Protein AF-A0A9D4U5R7-F1 (afdb_monomer_lite)

Secondary structure (DSSP, 8-state):
--S-TTSHHHHHHHHHHHHHGGG-SSEEES-HHHHHHIIIII---EEE------TT--PPPHHHHHHHHHHTTGGG---TT-----S-TTSEETTEESSS----EEEEEE--TTS-HHHHHHHHHHHHHHHHHHHTTT------EEEEEEEPS-GGG--THHHHHHHHHHH---SSEEEEEEE--TTTHHHHHTT-SEE------SSS-S--HHHHHHHSS--SSS--BTTTB---SSHHHHHHHHHHHSTTTTT--HHHHHHHHHHHHT--S--HHHHHHHHTHHHHHHT-TT--SSSHHHHHHTTSS-----

InterPro domains:
  IPR026051 Chitobiosyldiphosphodolichol beta-mannosyltransferase ALG1-like [PTHR13036] (2-288)

Structure (mmCIF, N/CA/C/O backbone):
data_AF-A0A9D4U5R7-F1
#
_entry.id   AF-A0A9D4U5R7-F1
#
loop_
_atom_site.group_PDB
_atom_site.id
_atom_site.type_symbol
_atom_site.label_atom_id
_atom_site.label_alt_id
_atom_site.label_comp_id
_atom_site.label_asym_id
_atom_site.label_entity_id
_atom_site.label_seq_id
_atom_site.pdbx_PDB_ins_code
_atom_site.Cartn_x
_atom_site.Cartn_y
_atom_site.Cartn_z
_atom_site.occupancy
_atom_site.B_iso_or_equiv
_atom_site.auth_seq_id
_atom_site.auth_comp_id
_atom_site.auth_asym_id
_atom_site.auth_atom_id
_atom_site.pdbx_PDB_model_num
ATOM 1 N N . MET A 1 1 ? -7.457 -15.292 14.020 1.00 44.03 1 MET A N 1
ATOM 2 C CA . MET A 1 1 ? -7.488 -15.953 15.349 1.00 44.03 1 MET A CA 1
ATOM 3 C C . MET A 1 1 ? -7.341 -17.462 15.180 1.00 44.03 1 MET A C 1
ATOM 5 O O . MET A 1 1 ? -8.108 -18.037 14.422 1.00 44.03 1 MET A O 1
ATOM 9 N N . SER A 1 2 ? -6.366 -18.103 15.837 1.00 50.75 2 SER A N 1
ATOM 10 C CA . SER A 1 2 ? -6.061 -19.542 15.668 1.00 50.75 2 SER A CA 1
ATOM 11 C C . SER A 1 2 ? -7.045 -20.494 16.370 1.00 50.75 2 SER A C 1
ATOM 13 O O . SER A 1 2 ? -7.016 -21.700 16.132 1.00 50.75 2 SER A O 1
ATOM 15 N N . LEU A 1 3 ? -7.937 -19.967 17.214 1.00 58.94 3 LEU A N 1
ATOM 16 C CA . LEU A 1 3 ? -8.969 -20.722 17.924 1.00 58.94 3 LEU A CA 1
ATOM 17 C C . LEU A 1 3 ? -10.340 -20.436 17.295 1.00 58.94 3 LEU A C 1
ATOM 19 O O . LEU A 1 3 ? -10.719 -19.280 17.117 1.00 58.94 3 LEU A O 1
ATOM 23 N N . GLY A 1 4 ? -11.090 -21.487 16.955 1.00 67.00 4 GLY A N 1
ATOM 24 C CA . GLY A 1 4 ? -12.412 -21.351 16.335 1.00 67.00 4 GLY A CA 1
ATOM 25 C C . GLY A 1 4 ? -13.454 -20.714 17.265 1.00 67.00 4 GLY A C 1
ATOM 26 O O . GLY A 1 4 ? -13.373 -20.836 18.485 1.00 67.00 4 GLY A O 1
ATOM 27 N N . THR A 1 5 ? -14.498 -20.110 16.692 1.00 67.06 5 THR A N 1
ATOM 28 C CA . THR A 1 5 ? -15.583 -19.399 17.412 1.00 67.06 5 THR A CA 1
ATOM 29 C C . THR A 1 5 ? -16.323 -20.243 18.458 1.00 67.06 5 THR A C 1
ATOM 31 O O . THR A 1 5 ? -16.949 -19.717 19.376 1.00 67.06 5 THR A O 1
ATOM 34 N N . ARG A 1 6 ? -16.250 -21.575 18.352 1.00 73.25 6 ARG A N 1
ATOM 35 C CA . ARG A 1 6 ? -16.841 -22.515 19.317 1.00 73.25 6 ARG A CA 1
ATOM 36 C C . ARG A 1 6 ? -15.935 -22.834 20.509 1.00 73.25 6 ARG A C 1
ATOM 38 O O . ARG A 1 6 ? -16.410 -23.482 21.441 1.00 73.25 6 ARG A O 1
ATOM 45 N N . HIS A 1 7 ? -14.674 -22.404 20.493 1.00 84.25 7 HIS A N 1
ATOM 46 C CA . HIS A 1 7 ? -13.706 -22.716 21.537 1.00 84.25 7 HIS A CA 1
ATOM 47 C C . HIS A 1 7 ? -14.108 -22.061 22.876 1.00 84.25 7 HIS A C 1
ATOM 49 O O . HIS A 1 7 ? -14.460 -20.878 22.886 1.00 84.25 7 HIS A O 1
ATOM 55 N N . PRO A 1 8 ? -14.042 -22.775 24.018 1.00 81.81 8 PRO A N 1
ATOM 56 C CA . PRO A 1 8 ? -14.474 -22.251 25.317 1.00 81.81 8 PRO A CA 1
ATOM 57 C C . PRO A 1 8 ? -13.806 -20.927 25.707 1.00 81.81 8 PRO A C 1
ATOM 59 O O . PRO A 1 8 ? -14.492 -20.023 26.172 1.00 81.81 8 PRO A O 1
ATOM 62 N N . LEU A 1 9 ? -12.500 -20.775 25.444 1.00 81.06 9 LEU A N 1
ATOM 63 C CA . LEU A 1 9 ? -11.779 -19.519 25.702 1.00 81.06 9 LEU A CA 1
ATOM 64 C C . LEU A 1 9 ? -12.315 -18.351 24.867 1.00 81.06 9 LEU A C 1
ATOM 66 O O . LEU A 1 9 ? -12.470 -17.261 25.402 1.00 81.06 9 LEU A O 1
ATOM 70 N N . VAL A 1 10 ? -12.658 -18.582 23.595 1.00 78.38 10 VAL A N 1
ATOM 71 C CA . VAL A 1 10 ? -13.231 -17.542 22.725 1.00 78.38 10 VAL A CA 1
ATOM 72 C C . VAL A 1 10 ? -14.599 -17.119 23.262 1.00 78.38 10 VAL A C 1
ATOM 74 O O . VAL A 1 10 ? -14.873 -15.932 23.371 1.00 78.38 10 VAL A O 1
ATOM 77 N N . LYS A 1 11 ? -15.427 -18.072 23.716 1.00 80.44 11 LYS A N 1
ATOM 78 C CA . LYS A 1 11 ? -16.722 -17.764 24.347 1.00 80.44 11 LYS A CA 1
ATOM 79 C C . LYS A 1 11 ? -16.584 -17.010 25.670 1.00 80.44 11 LYS A C 1
ATOM 81 O O . LYS A 1 11 ? -17.362 -16.094 25.921 1.00 80.44 11 LYS A O 1
ATOM 86 N N . MET A 1 12 ? -15.628 -17.396 26.517 1.00 79.00 12 MET A N 1
ATOM 87 C CA . MET A 1 12 ? -15.350 -16.695 27.775 1.00 79.00 12 MET A CA 1
ATOM 88 C C . MET A 1 12 ? -14.878 -15.265 27.518 1.00 79.00 12 MET A C 1
ATOM 90 O O . MET A 1 12 ? -15.349 -14.347 28.184 1.00 79.00 12 MET A O 1
ATOM 94 N N . TYR A 1 13 ? -14.002 -15.078 26.531 1.00 77.38 13 TYR A N 1
ATOM 95 C CA . TYR A 1 13 ? -13.507 -13.768 26.130 1.00 77.38 13 TYR A CA 1
ATOM 96 C C . TYR A 1 13 ? -14.637 -12.890 25.578 1.00 77.38 13 TYR A C 1
ATOM 98 O O . TYR A 1 13 ? -14.865 -11.804 26.096 1.00 77.38 13 TYR A O 1
ATOM 106 N N . SER A 1 14 ? -15.461 -13.414 24.661 1.00 72.62 14 SER A N 1
ATOM 107 C CA . SER A 1 14 ? -16.639 -12.694 24.154 1.00 72.62 14 SER A CA 1
ATOM 108 C C . SER A 1 14 ? -17.655 -12.352 25.249 1.00 72.62 14 SER A C 1
ATOM 110 O O . SER A 1 14 ? -18.300 -11.308 25.193 1.00 72.62 14 SER A O 1
ATOM 112 N N . TRP A 1 15 ? -17.841 -13.217 26.253 1.00 76.94 15 TRP A N 1
ATOM 113 C CA . TRP A 1 15 ? -18.698 -12.904 27.402 1.00 76.94 15 TRP A CA 1
ATOM 114 C C . TRP A 1 15 ? -18.105 -11.786 28.265 1.00 76.94 15 TRP A C 1
ATOM 116 O O . TRP A 1 15 ? -18.838 -10.900 28.706 1.00 76.94 15 TRP A O 1
ATOM 126 N N . TYR A 1 16 ? -16.791 -11.823 28.496 1.00 77.50 16 TYR A N 1
ATOM 127 C CA . TYR A 1 16 ? -16.075 -10.801 29.250 1.00 77.50 16 TYR A CA 1
ATOM 128 C C . TYR A 1 16 ? -16.162 -9.437 28.554 1.00 77.50 16 TYR A C 1
ATOM 130 O O . TYR A 1 16 ? -16.588 -8.471 29.186 1.00 77.50 16 TYR A O 1
ATOM 138 N N . GLU A 1 17 ? -15.869 -9.372 27.253 1.00 75.81 17 GLU A N 1
ATOM 139 C CA . GLU A 1 17 ? -16.018 -8.159 26.440 1.00 75.81 17 GLU A CA 1
ATOM 140 C C . GLU A 1 17 ? -17.447 -7.616 26.536 1.00 75.81 17 GLU A C 1
ATOM 142 O O . GLU A 1 17 ? -17.647 -6.488 26.977 1.00 75.81 17 GLU A O 1
ATOM 147 N N . ARG A 1 18 ? -18.472 -8.452 26.311 1.00 71.88 18 ARG A N 1
ATOM 148 C CA . ARG A 1 18 ? -19.881 -8.018 26.410 1.00 71.88 18 ARG A CA 1
ATOM 149 C C . ARG A 1 18 ? -20.252 -7.451 27.778 1.00 71.88 18 ARG A C 1
ATOM 151 O O . ARG A 1 18 ? -21.150 -6.611 27.867 1.00 71.88 18 ARG A O 1
ATOM 158 N N . LYS A 1 19 ? -19.624 -7.945 28.847 1.00 69.00 19 LYS A N 1
ATOM 159 C CA . LYS A 1 19 ? -19.923 -7.535 30.220 1.00 69.00 19 LYS A CA 1
ATOM 160 C C . LYS A 1 19 ? -19.257 -6.211 30.594 1.00 69.00 19 LYS A C 1
ATOM 162 O O . LYS A 1 19 ? -19.875 -5.431 31.315 1.00 69.00 19 LYS A O 1
ATOM 167 N N . PHE A 1 20 ? -18.034 -5.965 30.129 1.00 66.19 20 PHE A N 1
ATOM 168 C CA . PHE A 1 20 ? -17.226 -4.820 30.561 1.00 66.19 20 PHE A CA 1
ATOM 169 C C . PHE A 1 20 ? -17.078 -3.720 29.505 1.00 66.19 20 PHE A C 1
ATOM 171 O O . PHE A 1 20 ? -16.794 -2.583 29.864 1.00 66.19 20 PHE A O 1
ATOM 178 N N . GLU A 1 21 ? -17.343 -3.985 28.226 1.00 65.75 21 GLU A N 1
ATOM 179 C CA . GLU A 1 21 ? -17.235 -2.955 27.187 1.00 65.75 21 GLU A CA 1
ATOM 180 C C . GLU A 1 21 ? -18.207 -1.799 27.398 1.00 65.75 21 GLU A C 1
ATOM 182 O O . GLU A 1 21 ? -17.873 -0.670 27.078 1.00 65.75 21 GLU A O 1
ATOM 187 N N . LYS A 1 22 ? -19.379 -2.022 28.003 1.00 62.97 22 LYS A N 1
ATOM 188 C CA . LYS A 1 22 ? -20.361 -0.950 28.247 1.00 62.97 22 LYS A CA 1
ATOM 189 C C . LYS A 1 22 ? -19.992 0.003 29.388 1.00 62.97 22 LYS A C 1
ATOM 191 O O . LYS A 1 22 ? -20.705 0.980 29.592 1.00 62.97 22 LYS A O 1
ATOM 196 N N . SER A 1 23 ? -18.927 -0.264 30.151 1.00 65.00 23 SER A N 1
ATOM 197 C CA . SER A 1 23 ? -18.506 0.610 31.259 1.00 65.00 23 SER A CA 1
ATOM 198 C C . SER A 1 23 ? -17.529 1.714 30.840 1.00 65.00 23 SER A C 1
ATOM 200 O O . SER A 1 23 ? -17.048 2.461 31.693 1.00 65.00 23 SER A O 1
ATOM 202 N N . GLY A 1 24 ? -17.192 1.812 29.551 1.00 69.00 24 GLY A N 1
ATOM 203 C CA . GLY A 1 24 ? -16.361 2.895 29.030 1.00 69.00 24 GLY A CA 1
ATOM 204 C C . GLY A 1 24 ? -17.091 4.240 29.068 1.00 69.00 24 GLY A C 1
ATOM 205 O O . GLY A 1 24 ? -18.261 4.334 28.720 1.00 69.00 24 GLY A O 1
ATOM 206 N N . HIS A 1 25 ? -16.392 5.304 29.470 1.00 70.94 25 HIS A N 1
ATOM 207 C CA . HIS A 1 25 ? -16.945 6.669 29.468 1.00 70.94 25 HIS A CA 1
ATOM 208 C C . HIS A 1 25 ? -16.995 7.289 28.060 1.00 70.94 25 HIS A C 1
ATOM 210 O O . HIS A 1 25 ? -17.703 8.266 27.827 1.00 70.94 25 HIS A O 1
ATOM 216 N N . GLY A 1 26 ? -16.250 6.715 27.117 1.00 81.00 26 GLY A N 1
ATOM 217 C CA . GLY A 1 26 ? -16.263 7.073 25.709 1.00 81.00 26 GLY A CA 1
ATOM 218 C C . GLY A 1 26 ? -15.702 5.920 24.889 1.00 81.00 26 GLY A C 1
ATOM 219 O O . GLY A 1 26 ? -14.712 5.304 25.281 1.00 81.00 26 GLY A O 1
ATOM 220 N N . HIS A 1 27 ? -16.348 5.629 23.765 1.00 86.00 27 HIS A N 1
ATOM 221 C CA . HIS A 1 27 ? -15.918 4.598 22.828 1.00 86.00 27 HIS A CA 1
ATOM 222 C C . HIS A 1 27 ? -15.392 5.271 21.571 1.00 86.00 27 HIS A C 1
ATOM 224 O O . HIS A 1 27 ? -16.035 6.170 21.026 1.00 86.00 27 HIS A O 1
ATOM 230 N N . ILE A 1 28 ? -14.223 4.840 21.117 1.00 88.81 28 ILE A N 1
ATOM 231 C CA . ILE A 1 28 ? -13.636 5.263 19.849 1.00 88.81 28 ILE A CA 1
ATOM 232 C C . ILE A 1 28 ? -13.475 4.039 18.956 1.00 88.81 28 ILE A C 1
ATOM 234 O O . ILE A 1 28 ? -13.267 2.933 19.449 1.00 88.81 28 ILE A O 1
ATOM 238 N N . CYS A 1 29 ? -13.601 4.232 17.650 1.00 87.31 29 CYS A N 1
ATOM 239 C CA . CYS A 1 29 ? -13.413 3.181 16.656 1.00 87.31 29 CYS A CA 1
ATOM 240 C C . CYS A 1 29 ? -12.751 3.758 15.405 1.00 87.31 29 CYS A C 1
ATOM 242 O O . CYS A 1 29 ? -12.860 4.956 15.142 1.00 87.31 29 CYS A O 1
ATOM 244 N N . VAL A 1 30 ? -12.063 2.911 14.643 1.00 83.56 30 VAL A N 1
ATOM 245 C CA . VAL A 1 30 ? -11.210 3.351 13.525 1.00 83.56 30 VAL A CA 1
ATOM 246 C C . VAL A 1 30 ? -11.960 3.499 12.201 1.00 83.56 30 VAL A C 1
ATOM 248 O O . VAL A 1 30 ? -11.482 4.170 11.289 1.00 83.56 30 VAL A O 1
ATOM 251 N N . THR A 1 31 ? -13.160 2.920 12.090 1.00 83.50 31 THR A N 1
ATOM 252 C CA . THR A 1 31 ? -13.991 2.982 10.880 1.00 83.50 31 THR A CA 1
ATOM 253 C C . THR A 1 31 ? -15.466 3.173 11.184 1.00 83.50 31 THR A C 1
ATOM 255 O O . THR A 1 31 ? -15.967 2.806 12.246 1.00 83.50 31 THR A O 1
ATOM 258 N N . LYS A 1 32 ? -16.198 3.691 10.191 1.00 86.25 32 LYS A N 1
ATOM 259 C CA . LYS A 1 32 ? -17.667 3.692 10.200 1.00 86.25 32 LYS A CA 1
ATOM 260 C C . LYS A 1 32 ? -18.247 2.281 10.219 1.00 86.25 32 LYS A C 1
ATOM 262 O O . LYS A 1 32 ? -19.250 2.063 10.887 1.00 86.25 32 LYS A O 1
ATOM 267 N N . ALA A 1 33 ? -17.619 1.333 9.525 1.00 85.25 33 ALA A N 1
ATOM 268 C CA . ALA A 1 33 ? -18.047 -0.062 9.550 1.00 85.25 33 ALA A CA 1
ATOM 269 C C . ALA A 1 33 ? -17.976 -0.624 10.980 1.00 85.25 33 ALA A C 1
ATOM 271 O O . ALA A 1 33 ? -18.961 -1.150 11.488 1.00 85.25 33 ALA A O 1
ATOM 272 N N . MET A 1 34 ? -16.861 -0.394 11.683 1.00 85.94 34 MET A N 1
ATOM 273 C CA . MET A 1 34 ? -16.713 -0.771 13.089 1.00 85.94 34 MET A CA 1
ATOM 274 C C . MET A 1 34 ? -17.698 -0.023 13.998 1.00 85.94 34 MET A C 1
ATOM 276 O O . MET A 1 34 ? -18.270 -0.628 14.899 1.00 85.94 34 MET A O 1
ATOM 280 N N . GLN A 1 35 ? -17.957 1.265 13.754 1.00 89.94 35 GLN A N 1
ATOM 281 C CA . GLN A 1 35 ? -18.980 2.020 14.487 1.00 89.94 35 GLN A CA 1
ATOM 282 C C . GLN A 1 35 ? -20.365 1.372 14.367 1.00 89.94 35 GLN A C 1
ATOM 284 O O . GLN A 1 35 ? -21.073 1.236 15.363 1.00 89.94 35 GLN A O 1
ATOM 289 N N . GLN A 1 36 ? -20.757 0.990 13.150 1.00 88.56 36 GLN A N 1
ATOM 290 C CA . GLN A 1 36 ? -22.045 0.356 12.882 1.00 88.56 36 GLN A CA 1
ATOM 291 C C . GLN A 1 36 ? -22.127 -1.026 13.531 1.00 88.56 36 GLN A C 1
ATOM 293 O O . GLN A 1 36 ? -23.129 -1.323 14.178 1.00 88.56 36 GLN A O 1
ATOM 298 N N . GLU A 1 37 ? -21.063 -1.822 13.436 1.00 88.19 37 GLU A N 1
ATOM 299 C CA . GLU A 1 37 ? -20.953 -3.134 14.080 1.00 88.19 37 GLU A CA 1
ATOM 300 C C . GLU A 1 37 ? -21.097 -3.021 15.610 1.00 88.19 37 GLU A C 1
ATOM 302 O O . GLU A 1 37 ? -21.898 -3.727 16.228 1.00 88.19 37 GLU A O 1
ATOM 307 N N . LEU A 1 38 ? -20.384 -2.075 16.230 1.00 88.19 38 LEU A N 1
ATOM 308 C CA . LEU A 1 38 ? -20.470 -1.786 17.665 1.00 88.19 38 LEU A CA 1
ATOM 309 C C . LEU A 1 38 ? -21.875 -1.314 18.067 1.00 88.19 38 LEU A C 1
ATOM 311 O O . LEU A 1 38 ? -22.421 -1.765 19.079 1.00 88.19 38 LEU A O 1
ATOM 315 N N . ALA A 1 39 ? -22.505 -0.457 17.265 1.00 88.94 39 ALA A N 1
ATOM 316 C CA . ALA A 1 39 ? -23.850 0.030 17.544 1.00 88.94 39 ALA A CA 1
ATOM 317 C C . ALA A 1 39 ? -24.901 -1.086 17.444 1.00 88.94 39 ALA A C 1
ATOM 319 O O . ALA A 1 39 ? -25.742 -1.214 18.334 1.00 88.94 39 ALA A O 1
ATOM 320 N N . GLN A 1 40 ? -24.847 -1.907 16.393 1.00 88.38 40 GLN A N 1
ATOM 321 C CA . GLN A 1 40 ? -25.856 -2.929 16.104 1.00 88.38 40 GLN A CA 1
ATOM 322 C C . GLN A 1 40 ? -25.700 -4.175 16.982 1.00 88.38 40 GLN A C 1
ATOM 324 O O . GLN A 1 40 ? -26.680 -4.648 17.557 1.00 88.38 40 GLN A O 1
ATOM 329 N N . ASN A 1 41 ? -24.475 -4.687 17.132 1.00 85.88 41 ASN A N 1
ATOM 330 C CA . ASN A 1 41 ? -24.237 -5.987 17.770 1.00 85.88 41 ASN A CA 1
ATOM 331 C C . ASN A 1 41 ? -23.897 -5.882 19.262 1.00 85.88 41 ASN A C 1
ATOM 333 O O . ASN A 1 41 ? -24.084 -6.851 20.012 1.00 85.88 41 ASN A O 1
ATOM 3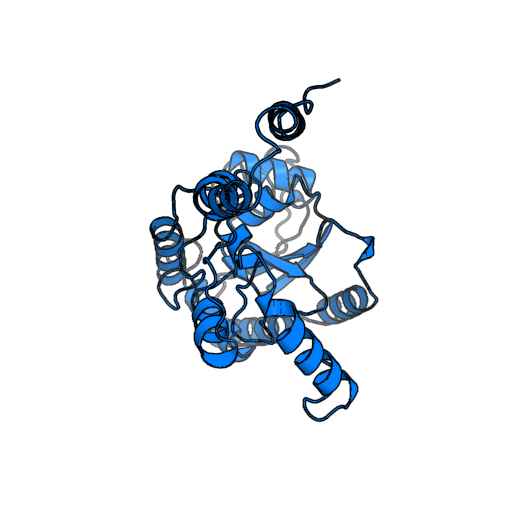37 N N . TRP A 1 42 ? -23.443 -4.705 19.702 1.00 81.81 42 TRP A N 1
ATOM 338 C CA . TRP A 1 42 ? -22.985 -4.467 21.073 1.00 81.81 42 TRP A CA 1
ATOM 339 C C . TRP A 1 42 ? -23.771 -3.358 21.786 1.00 81.81 42 TRP A C 1
ATOM 341 O O . TRP A 1 42 ? -23.768 -3.293 23.019 1.00 81.81 42 TRP A O 1
ATOM 351 N N . GLY A 1 43 ? -24.534 -2.543 21.047 1.00 83.50 43 GLY A N 1
ATOM 352 C CA . GLY A 1 43 ? -25.271 -1.402 21.595 1.00 83.50 43 GLY A CA 1
ATOM 353 C C . GLY A 1 43 ? -24.347 -0.271 22.052 1.00 83.50 43 GLY A C 1
ATOM 354 O O . GLY A 1 43 ? -24.699 0.463 22.974 1.00 83.50 43 GLY A O 1
ATOM 355 N N . ILE A 1 44 ? -23.156 -0.173 21.458 1.00 85.12 44 ILE A N 1
ATOM 356 C CA . ILE A 1 44 ? -22.109 0.783 21.815 1.00 85.12 44 ILE A CA 1
ATOM 357 C C . ILE A 1 44 ? -22.115 1.933 20.807 1.00 85.12 44 ILE A C 1
ATOM 359 O O . ILE A 1 44 ? -21.953 1.727 19.608 1.00 85.12 44 ILE A O 1
ATOM 363 N N . GLN A 1 45 ? -22.276 3.162 21.297 1.00 87.44 45 GLN A N 1
ATOM 364 C CA . GLN A 1 45 ? -22.163 4.371 20.481 1.00 87.44 45 GLN A CA 1
ATOM 365 C C . GLN A 1 45 ? -20.712 4.854 20.501 1.00 87.44 45 GLN A C 1
ATOM 367 O O . GLN A 1 45 ? -20.269 5.464 21.475 1.00 87.44 45 GLN A O 1
ATOM 372 N N . ALA A 1 46 ? -19.968 4.548 19.439 1.00 88.81 46 ALA A N 1
ATOM 373 C CA . ALA A 1 46 ? -18.572 4.942 19.295 1.00 88.81 46 ALA A CA 1
ATOM 374 C C . ALA A 1 46 ? -18.404 6.173 18.397 1.00 88.81 46 ALA A C 1
ATOM 376 O O . ALA A 1 46 ? -19.153 6.369 17.443 1.00 88.81 46 ALA A O 1
ATOM 377 N N . THR A 1 47 ? -17.391 6.990 18.674 1.00 89.62 47 THR A N 1
ATOM 378 C CA . THR A 1 47 ? -16.946 8.077 17.794 1.00 89.62 47 THR A CA 1
ATOM 379 C C . THR A 1 47 ? -15.898 7.538 16.824 1.00 89.62 47 THR A C 1
ATOM 381 O O . THR A 1 47 ? -14.942 6.886 17.245 1.00 89.62 47 THR A O 1
ATOM 384 N N . VAL A 1 48 ? -16.052 7.816 15.526 1.00 87.75 48 VAL A N 1
ATOM 385 C CA . VAL A 1 48 ? -15.072 7.390 14.514 1.00 87.75 48 VAL A CA 1
ATOM 386 C C . VAL A 1 48 ? -13.861 8.315 14.528 1.00 87.75 48 VAL A C 1
ATOM 388 O O . VAL A 1 48 ? -13.954 9.480 14.128 1.00 87.75 48 VAL A O 1
ATOM 391 N N . LEU A 1 49 ? -12.721 7.776 14.944 1.00 85.50 49 LEU A N 1
ATOM 392 C CA . LEU A 1 49 ? -11.413 8.408 14.881 1.00 85.50 49 LEU A CA 1
ATOM 393 C C . LEU A 1 49 ? -10.588 7.689 13.814 1.00 85.50 49 LEU A C 1
ATOM 395 O O . LEU A 1 49 ? -10.040 6.620 14.064 1.00 85.50 49 LEU A O 1
ATOM 399 N N . TYR A 1 50 ? -10.533 8.274 12.622 1.00 79.81 50 TYR A N 1
ATOM 400 C CA . TYR A 1 50 ? -9.688 7.758 11.553 1.00 79.81 50 TYR A CA 1
ATOM 401 C C . TYR A 1 50 ? -8.226 7.982 11.898 1.00 79.81 50 TYR A C 1
ATOM 403 O O . TYR A 1 50 ? -7.867 9.058 12.383 1.00 79.81 50 TYR A O 1
ATOM 411 N N . ASP A 1 51 ? -7.393 6.994 11.599 1.00 75.75 51 ASP A N 1
ATOM 412 C CA . ASP A 1 51 ? -5.955 7.188 11.665 1.00 75.75 51 ASP A CA 1
ATOM 413 C C . ASP A 1 51 ? -5.500 8.160 10.565 1.00 75.75 51 ASP A C 1
ATOM 415 O O . ASP A 1 51 ? -6.110 8.233 9.491 1.00 75.75 51 ASP A O 1
ATOM 419 N N . ARG A 1 52 ? -4.467 8.954 10.849 1.00 77.25 52 ARG A N 1
ATOM 420 C CA . ARG A 1 52 ? -3.947 9.999 9.964 1.00 77.25 52 ARG A CA 1
ATOM 421 C C . ARG A 1 52 ? -2.426 9.959 9.965 1.00 77.25 52 ARG A C 1
ATOM 423 O O . ARG A 1 52 ? -1.805 10.027 11.023 1.00 77.25 52 ARG A O 1
ATOM 430 N N . ALA A 1 53 ? -1.838 9.981 8.772 1.00 76.50 53 ALA A N 1
ATOM 431 C CA . ALA A 1 53 ? -0.392 10.010 8.632 1.00 76.50 53 ALA A CA 1
ATOM 432 C C . ALA A 1 53 ? 0.202 11.267 9.304 1.00 76.50 53 ALA A C 1
ATOM 434 O O . ALA A 1 53 ? -0.309 12.385 9.105 1.00 76.50 53 ALA A O 1
ATOM 435 N N . PRO A 1 54 ? 1.287 11.115 10.082 1.00 77.88 54 PRO A N 1
ATOM 436 C CA . PRO A 1 54 ? 2.083 12.235 10.560 1.00 77.88 54 PRO A CA 1
ATOM 437 C C . PRO A 1 54 ? 2.571 13.139 9.419 1.00 77.88 54 PRO A C 1
ATOM 439 O O . PRO A 1 54 ? 2.741 12.701 8.284 1.00 77.88 54 PRO A O 1
ATOM 442 N N . GLY A 1 55 ? 2.871 14.404 9.726 1.00 77.19 55 GLY A N 1
ATOM 443 C CA . GLY A 1 55 ? 3.267 15.395 8.713 1.00 77.19 55 GLY A CA 1
ATOM 444 C C . GLY A 1 55 ? 4.572 15.097 7.963 1.00 77.19 55 GLY A C 1
ATOM 445 O O . GLY A 1 55 ? 4.820 15.715 6.935 1.00 77.19 55 GLY A O 1
ATOM 446 N N . HIS A 1 56 ? 5.391 14.163 8.452 1.00 83.38 56 HIS A N 1
ATOM 447 C CA . HIS A 1 56 ? 6.624 13.743 7.786 1.00 83.38 56 HIS A CA 1
ATOM 448 C C . HIS A 1 56 ? 6.400 12.739 6.644 1.00 83.38 56 HIS A C 1
ATOM 450 O O . HIS A 1 56 ? 7.343 12.456 5.914 1.00 83.38 56 HIS A O 1
ATOM 456 N N . PHE A 1 57 ? 5.187 12.205 6.465 1.00 85.00 57 PHE A N 1
ATOM 457 C CA . PHE A 1 57 ? 4.836 11.454 5.260 1.00 85.00 57 PHE A CA 1
ATOM 458 C C . PHE A 1 57 ? 4.339 12.417 4.185 1.00 85.00 57 PHE A C 1
ATOM 460 O O . PHE A 1 57 ? 3.308 13.075 4.343 1.00 85.00 57 PHE A O 1
ATOM 467 N N . HIS A 1 58 ? 5.093 12.513 3.096 1.00 83.62 58 HIS A N 1
ATOM 468 C CA . HIS A 1 58 ? 4.777 13.367 1.960 1.00 83.62 58 HIS A CA 1
ATOM 469 C C . HIS A 1 58 ? 5.455 12.846 0.686 1.00 83.62 58 HIS A C 1
ATOM 471 O O . HIS A 1 58 ? 6.458 12.131 0.775 1.00 83.62 58 HIS A O 1
ATOM 477 N N . PRO A 1 59 ? 4.963 13.241 -0.504 1.00 85.44 59 PRO A N 1
ATOM 478 C CA . PRO A 1 59 ? 5.705 13.051 -1.743 1.00 85.44 59 PRO A CA 1
ATOM 479 C C . PRO A 1 59 ? 7.120 13.619 -1.607 1.00 85.44 59 PRO A C 1
ATOM 481 O O . PRO A 1 59 ? 7.303 14.756 -1.161 1.00 85.44 59 PRO A O 1
ATOM 484 N N . THR A 1 60 ? 8.123 12.814 -1.941 1.00 85.88 60 THR A N 1
ATOM 485 C CA . THR A 1 60 ? 9.531 13.177 -1.758 1.00 85.88 60 THR A CA 1
ATOM 486 C C . THR A 1 60 ? 10.015 13.968 -2.963 1.00 85.88 60 THR A C 1
ATOM 488 O O . THR A 1 60 ? 9.834 13.554 -4.109 1.00 85.88 60 THR A O 1
ATOM 491 N N . SER A 1 61 ? 10.626 15.132 -2.730 1.00 86.31 61 SER A N 1
ATOM 492 C CA . SER A 1 61 ? 11.166 15.933 -3.828 1.00 86.31 61 SER A CA 1
ATOM 493 C C . SER A 1 61 ? 12.315 15.202 -4.528 1.00 86.31 61 SER A C 1
ATOM 495 O O . SER A 1 61 ? 13.012 14.386 -3.929 1.00 86.31 61 SER A O 1
ATOM 497 N N . ILE A 1 62 ? 12.584 15.537 -5.794 1.00 82.25 62 ILE A N 1
ATOM 498 C CA . ILE A 1 62 ? 13.681 14.920 -6.566 1.00 82.25 62 ILE A CA 1
ATOM 499 C C . ILE A 1 62 ? 15.024 15.035 -5.825 1.00 82.25 62 ILE A C 1
ATOM 501 O O . ILE A 1 62 ? 15.825 14.102 -5.845 1.00 82.25 62 ILE A O 1
ATOM 505 N N . LYS A 1 63 ? 15.256 16.165 -5.144 1.00 85.12 63 LYS A N 1
ATOM 506 C CA . LYS A 1 63 ? 16.470 16.401 -4.359 1.00 85.12 63 LYS A CA 1
ATOM 507 C C . LYS A 1 63 ? 16.552 15.469 -3.147 1.00 85.12 63 LYS A C 1
ATOM 509 O O . LYS A 1 63 ? 17.566 14.802 -2.973 1.00 85.12 63 LYS A O 1
ATOM 514 N N . GLU A 1 64 ? 15.490 15.391 -2.347 1.00 88.25 64 GLU A N 1
ATOM 515 C CA . GLU A 1 64 ? 15.436 14.497 -1.181 1.00 88.25 64 GLU A CA 1
ATOM 516 C C . GLU A 1 64 ? 15.555 13.029 -1.597 1.00 88.25 64 GLU A C 1
ATOM 518 O O . GLU A 1 64 ? 16.279 12.268 -0.960 1.00 88.25 64 GLU A O 1
ATOM 523 N N . ARG A 1 65 ? 14.911 12.648 -2.708 1.00 84.31 65 ARG A N 1
ATOM 524 C CA . ARG A 1 65 ? 14.991 11.308 -3.298 1.00 84.31 65 ARG A CA 1
ATOM 525 C C . ARG A 1 65 ? 16.429 10.962 -3.682 1.00 84.31 65 ARG A C 1
ATOM 527 O O . ARG A 1 65 ? 16.920 9.888 -3.348 1.00 84.31 65 ARG A O 1
ATOM 534 N N . HIS A 1 66 ? 17.127 11.889 -4.337 1.00 80.75 66 HIS A N 1
ATOM 535 C CA . HIS A 1 66 ? 18.530 11.712 -4.706 1.00 80.75 66 HIS A CA 1
ATOM 536 C C . HIS A 1 66 ? 19.435 11.540 -3.475 1.00 80.75 66 HIS A C 1
ATOM 538 O O . HIS A 1 66 ? 20.194 10.575 -3.387 1.00 80.75 66 HIS A O 1
ATOM 544 N N . GLU A 1 67 ? 19.318 12.437 -2.492 1.00 87.00 67 GLU A N 1
ATOM 545 C CA . GLU A 1 67 ? 20.092 12.381 -1.245 1.00 87.00 67 GLU A CA 1
ATOM 546 C C . GLU A 1 67 ? 19.805 11.102 -0.445 1.00 87.00 67 GLU A C 1
ATOM 548 O O . GLU A 1 67 ? 20.715 10.488 0.118 1.00 87.00 67 GLU A O 1
ATOM 553 N N . LEU A 1 68 ? 18.546 10.666 -0.410 1.00 86.00 68 LEU A N 1
ATOM 554 C CA . LEU A 1 68 ? 18.135 9.411 0.203 1.00 86.00 68 LEU A CA 1
ATOM 555 C C . LEU A 1 68 ? 18.805 8.213 -0.477 1.00 86.00 68 LEU A C 1
ATOM 557 O O . LEU A 1 68 ? 19.401 7.382 0.203 1.00 86.00 68 LEU A O 1
ATOM 561 N N . PHE A 1 69 ? 18.737 8.117 -1.804 1.00 84.25 69 PHE A N 1
ATOM 562 C CA . PHE A 1 69 ? 19.276 6.970 -2.539 1.00 84.25 69 PHE A CA 1
ATOM 563 C C . PHE A 1 69 ? 20.799 6.885 -2.474 1.00 84.25 69 PHE A C 1
ATOM 565 O O . PHE A 1 69 ? 21.352 5.782 -2.432 1.00 84.25 69 PHE A O 1
ATOM 572 N N . LEU A 1 70 ? 21.487 8.024 -2.373 1.00 82.12 70 LEU A N 1
ATOM 573 C CA . LEU A 1 70 ? 22.909 8.044 -2.043 1.00 82.12 70 LEU A CA 1
ATOM 574 C C . LEU A 1 70 ? 23.165 7.447 -0.653 1.00 82.12 70 LEU A C 1
ATOM 576 O O . LEU A 1 70 ? 23.974 6.525 -0.534 1.00 82.12 70 LEU A O 1
ATOM 580 N N . ARG A 1 71 ? 22.435 7.902 0.377 1.00 85.94 71 ARG A N 1
ATOM 581 C CA . ARG A 1 71 ? 22.578 7.403 1.760 1.00 85.94 71 ARG A CA 1
ATOM 582 C C . ARG A 1 71 ? 22.246 5.917 1.902 1.00 85.94 71 ARG A C 1
ATOM 584 O O . ARG A 1 71 ? 22.923 5.221 2.650 1.00 85.94 71 ARG A O 1
ATOM 591 N N . LEU A 1 72 ? 21.242 5.428 1.175 1.00 81.06 72 LEU A N 1
ATOM 592 C CA . LEU A 1 72 ? 20.824 4.022 1.195 1.00 81.06 72 LEU A CA 1
ATOM 593 C C . LEU A 1 72 ? 21.698 3.104 0.319 1.00 81.06 72 LEU A C 1
ATOM 595 O O . LEU A 1 72 ? 21.449 1.902 0.265 1.00 81.06 72 LEU A O 1
ATOM 599 N N . GLY A 1 73 ? 22.711 3.634 -0.378 1.00 78.38 73 GLY A N 1
ATOM 600 C CA . GLY A 1 73 ? 23.575 2.823 -1.244 1.00 78.38 73 GLY A CA 1
ATOM 601 C C . GLY A 1 73 ? 22.901 2.345 -2.537 1.00 78.38 73 GLY A C 1
ATOM 602 O O . GLY A 1 73 ? 23.425 1.471 -3.224 1.00 78.38 73 GLY A O 1
ATOM 603 N N . LEU A 1 74 ? 21.757 2.929 -2.902 1.00 71.38 74 LEU A N 1
ATOM 604 C CA . LEU A 1 74 ? 20.950 2.564 -4.073 1.00 71.38 74 LEU A CA 1
ATOM 605 C C . LEU A 1 74 ? 21.546 3.053 -5.409 1.00 71.38 74 LEU A C 1
ATOM 607 O O . LEU A 1 74 ? 21.006 2.793 -6.479 1.00 71.38 74 LEU A O 1
ATOM 611 N N . HIS A 1 75 ? 22.685 3.743 -5.375 1.00 61.00 75 HIS A N 1
ATOM 612 C CA . HIS A 1 75 ? 23.426 4.188 -6.558 1.00 61.00 75 HIS A CA 1
ATOM 613 C C . HIS A 1 75 ? 24.234 3.072 -7.242 1.00 61.00 75 HIS A C 1
ATOM 615 O O . HIS A 1 75 ? 24.668 3.243 -8.376 1.00 61.00 75 HIS A O 1
ATOM 621 N N . HIS A 1 76 ? 24.424 1.930 -6.572 1.00 47.53 76 HIS A N 1
ATOM 622 C CA . HIS A 1 76 ? 25.216 0.799 -7.068 1.00 47.53 76 HIS A CA 1
ATOM 623 C C . HIS A 1 76 ? 24.392 -0.385 -7.582 1.00 47.53 76 HIS A C 1
ATOM 625 O O . HIS A 1 76 ? 24.965 -1.385 -8.025 1.00 47.53 76 HIS A O 1
ATOM 631 N N . ILE A 1 77 ? 23.063 -0.309 -7.515 1.00 50.84 77 ILE A N 1
ATOM 632 C CA . ILE A 1 77 ? 22.214 -1.398 -7.988 1.00 50.84 77 ILE A CA 1
ATOM 633 C C . ILE A 1 77 ? 22.280 -1.426 -9.516 1.00 50.84 77 ILE A C 1
ATOM 635 O O . ILE A 1 77 ? 22.008 -0.440 -10.194 1.00 50.84 77 ILE A O 1
ATOM 639 N N . LYS A 1 78 ? 22.715 -2.561 -10.067 1.00 43.00 78 LYS A N 1
ATOM 640 C CA . LYS A 1 78 ? 22.735 -2.786 -11.512 1.00 43.00 78 LYS A CA 1
ATOM 641 C C . LYS A 1 78 ? 21.302 -3.033 -11.969 1.00 43.00 78 LYS A C 1
ATOM 643 O O . LYS A 1 78 ? 20.747 -4.078 -11.638 1.00 43.00 78 LYS A O 1
ATOM 648 N N . GLY A 1 79 ? 20.739 -2.124 -12.762 1.00 44.47 79 GLY A N 1
ATOM 649 C CA . GLY A 1 79 ? 19.541 -2.432 -13.542 1.00 44.47 79 GLY A CA 1
ATOM 650 C C . GLY A 1 79 ? 19.776 -3.665 -14.428 1.00 44.47 79 GLY A C 1
ATOM 651 O O . GLY A 1 79 ? 20.912 -3.948 -14.832 1.00 44.47 79 GLY A O 1
ATOM 652 N N . HIS A 1 80 ? 18.706 -4.399 -14.744 1.00 40.44 80 HIS A N 1
ATOM 653 C CA . HIS A 1 80 ? 18.748 -5.641 -15.532 1.00 40.44 80 HIS A CA 1
ATOM 654 C C . HIS A 1 80 ? 19.428 -5.486 -16.910 1.00 40.44 80 HIS A C 1
ATOM 656 O O . HIS A 1 80 ? 19.910 -6.468 -17.473 1.00 40.44 80 HIS A O 1
ATOM 662 N N . SER A 1 81 ? 19.573 -4.255 -17.410 1.00 36.88 81 SER A N 1
ATOM 663 C CA . SER A 1 81 ? 20.240 -3.937 -18.678 1.00 36.88 81 SER A CA 1
ATOM 664 C C . SER A 1 81 ? 21.780 -3.875 -18.642 1.00 36.88 81 SER A C 1
ATOM 666 O O . SER A 1 81 ? 22.392 -3.575 -19.663 1.00 36.88 81 SER A O 1
ATOM 668 N N . GLY A 1 82 ? 22.456 -4.144 -17.515 1.00 32.47 82 GLY A N 1
ATOM 669 C CA . GLY A 1 82 ? 23.929 -4.259 -17.490 1.00 32.47 82 GLY A CA 1
ATOM 670 C C . GLY A 1 82 ? 24.705 -2.986 -17.874 1.00 32.47 82 GLY A C 1
ATOM 671 O O . GLY A 1 82 ? 25.927 -3.035 -18.030 1.00 32.47 82 GLY A O 1
ATOM 672 N N . LEU A 1 83 ? 24.025 -1.843 -17.997 1.00 33.12 83 LEU A N 1
ATOM 673 C CA . LEU A 1 83 ? 24.645 -0.545 -18.218 1.00 33.12 83 LEU A CA 1
ATOM 674 C C . LEU A 1 83 ? 25.393 -0.146 -16.947 1.00 33.12 83 LEU A C 1
ATOM 676 O O . LEU A 1 83 ? 24.801 0.168 -15.917 1.00 33.12 83 LEU A O 1
ATOM 680 N N . MET A 1 84 ? 26.721 -0.197 -17.033 1.00 32.56 84 MET A N 1
ATOM 681 C CA . MET A 1 84 ? 27.609 0.446 -16.075 1.00 32.56 84 MET A CA 1
ATOM 682 C C . MET A 1 84 ? 27.207 1.924 -16.008 1.00 32.56 84 MET A C 1
ATOM 684 O O . MET A 1 84 ? 27.406 2.664 -16.973 1.00 32.56 84 MET A O 1
ATOM 688 N N . VAL A 1 85 ? 26.635 2.361 -14.885 1.00 39.34 85 VAL A N 1
ATOM 689 C CA . VAL A 1 85 ? 26.674 3.780 -14.529 1.00 39.34 85 VAL A CA 1
ATOM 690 C C . VAL A 1 85 ? 28.158 4.084 -14.358 1.00 39.34 85 VAL A C 1
ATOM 692 O O . VAL A 1 85 ? 28.803 3.526 -13.473 1.00 39.34 85 VAL A O 1
ATOM 695 N N . GLY A 1 86 ? 28.723 4.827 -15.312 1.00 35.47 86 GLY A N 1
ATOM 696 C CA . GLY A 1 86 ? 30.136 5.196 -15.303 1.00 35.47 86 GLY A CA 1
ATOM 697 C C . GLY A 1 86 ? 30.519 5.894 -13.998 1.00 35.47 86 GLY A C 1
ATOM 698 O O . GLY A 1 86 ? 29.658 6.471 -13.340 1.00 35.47 86 GLY A O 1
ATOM 699 N N . ASP A 1 87 ? 31.810 5.833 -13.676 1.00 37.31 87 ASP A N 1
ATOM 700 C CA . ASP A 1 87 ? 32.531 6.302 -12.473 1.00 37.31 87 ASP A CA 1
ATOM 701 C C . ASP A 1 87 ? 32.282 7.760 -11.993 1.00 37.31 87 ASP A C 1
ATOM 703 O O . ASP A 1 87 ? 33.018 8.271 -11.149 1.00 37.31 87 ASP A O 1
ATOM 707 N N . ASP A 1 88 ? 31.240 8.455 -12.452 1.00 42.16 88 ASP A N 1
ATOM 708 C CA . ASP A 1 88 ? 30.829 9.766 -11.943 1.00 42.16 88 ASP A CA 1
ATOM 709 C C . ASP A 1 88 ? 30.011 9.615 -10.647 1.00 42.16 88 ASP A C 1
ATOM 711 O O . ASP A 1 88 ? 28.806 9.878 -10.575 1.00 42.16 88 ASP A O 1
ATOM 715 N N . HIS A 1 89 ? 30.716 9.222 -9.585 1.00 47.44 89 HIS A N 1
ATOM 716 C CA . HIS A 1 89 ? 30.251 8.990 -8.209 1.00 47.44 89 HIS A CA 1
ATOM 717 C C . HIS A 1 89 ? 29.523 10.166 -7.515 1.00 47.44 89 HIS A C 1
ATOM 719 O O . HIS A 1 89 ? 29.176 10.058 -6.341 1.00 47.44 89 HIS A O 1
ATOM 725 N N . VAL A 1 90 ? 29.286 11.294 -8.194 1.00 47.25 90 VAL A N 1
ATOM 726 C CA . VAL A 1 90 ? 28.795 12.537 -7.569 1.00 47.25 90 VAL A CA 1
ATOM 727 C C . VAL A 1 90 ? 27.437 13.009 -8.117 1.00 47.25 90 VAL A C 1
ATOM 729 O O . VAL A 1 90 ? 26.784 13.809 -7.461 1.00 47.25 90 VAL A O 1
ATOM 732 N N . ASN A 1 91 ? 26.961 12.516 -9.272 1.00 41.97 91 ASN A N 1
ATOM 733 C CA . ASN A 1 91 ? 25.785 13.100 -9.958 1.00 41.97 91 ASN A CA 1
ATOM 734 C C . ASN A 1 91 ? 24.720 12.098 -10.448 1.00 41.97 91 ASN A C 1
ATOM 736 O O . ASN A 1 91 ? 23.824 12.469 -11.218 1.00 41.97 91 ASN A O 1
ATOM 740 N N . SER A 1 92 ? 24.791 10.827 -10.040 1.00 41.72 92 SER A N 1
ATOM 741 C CA . SER A 1 92 ? 23.791 9.834 -10.450 1.00 41.72 92 SER A CA 1
ATOM 742 C C . SER A 1 92 ? 23.568 8.717 -9.433 1.00 41.72 92 SER A C 1
ATOM 744 O O . SER A 1 92 ? 24.498 8.225 -8.805 1.00 41.72 92 SER A O 1
ATOM 746 N N . THR A 1 93 ? 22.306 8.322 -9.295 1.00 44.09 93 THR A N 1
ATOM 747 C CA . THR A 1 93 ? 21.835 7.076 -8.683 1.00 44.09 93 THR A CA 1
ATOM 748 C C . THR A 1 93 ? 21.009 6.316 -9.724 1.00 44.09 93 THR A C 1
ATOM 750 O O . THR A 1 93 ? 20.621 6.905 -10.735 1.00 44.09 93 THR A O 1
ATOM 753 N N . LEU A 1 94 ? 20.698 5.040 -9.470 1.00 44.59 94 LEU A N 1
ATOM 754 C CA . LEU A 1 94 ? 19.880 4.207 -10.363 1.00 44.59 94 LEU A CA 1
ATOM 755 C C . LEU A 1 94 ? 18.545 4.876 -10.769 1.00 44.59 94 LEU A C 1
ATOM 757 O O . LEU A 1 94 ? 18.084 4.715 -11.894 1.00 44.59 94 LEU A O 1
ATOM 761 N N . PHE A 1 95 ? 17.986 5.693 -9.875 1.00 47.91 95 PHE A N 1
ATOM 762 C CA . PHE A 1 95 ? 16.638 6.256 -9.983 1.00 47.91 95 PHE A CA 1
ATOM 763 C C . PHE A 1 95 ? 16.606 7.785 -10.160 1.00 47.91 95 PHE A C 1
ATOM 765 O O . PHE A 1 95 ? 15.547 8.393 -10.307 1.00 47.91 95 PHE A O 1
ATOM 772 N N . THR A 1 96 ? 17.759 8.453 -10.051 1.00 41.69 96 THR A N 1
ATOM 773 C CA . THR A 1 96 ? 17.875 9.906 -10.236 1.00 41.69 96 THR A CA 1
ATOM 774 C C . THR A 1 96 ? 19.249 10.259 -10.777 1.00 41.69 96 THR A C 1
ATOM 776 O O . THR A 1 96 ? 20.272 9.929 -10.183 1.00 41.69 96 THR A O 1
ATOM 779 N N . ARG A 1 97 ? 19.287 11.007 -11.871 1.00 43.00 97 ARG A N 1
ATOM 780 C CA . ARG A 1 97 ? 20.500 11.633 -12.397 1.00 43.00 97 ARG A CA 1
ATOM 781 C C . ARG A 1 97 ? 20.240 13.132 -12.481 1.00 43.00 97 ARG A C 1
ATOM 783 O O . ARG A 1 97 ? 19.095 13.540 -12.664 1.00 43.00 97 ARG A O 1
ATOM 790 N N . SER A 1 98 ? 21.280 13.963 -12.437 1.00 38.81 98 SER A N 1
ATOM 791 C CA . SER A 1 98 ? 21.176 15.413 -12.712 1.00 38.81 98 SER A CA 1
ATOM 792 C C . SER A 1 98 ? 20.718 15.740 -14.161 1.00 38.81 98 SER A C 1
ATOM 794 O O . SER A 1 98 ? 20.867 16.862 -14.634 1.00 38.81 98 SER A O 1
ATOM 796 N N . SER A 1 99 ? 20.182 14.750 -14.888 1.00 31.95 99 SER A N 1
ATOM 797 C CA . SER A 1 99 ? 19.627 14.762 -16.242 1.00 31.95 99 SER A CA 1
ATOM 798 C C . SER A 1 99 ? 18.516 13.683 -16.331 1.00 31.95 99 SER A C 1
ATOM 800 O O . SER A 1 99 ? 18.679 12.623 -15.725 1.00 31.95 99 SER A O 1
ATOM 802 N N . PRO A 1 100 ? 17.403 13.905 -17.059 1.00 34.41 100 PRO A N 1
ATOM 803 C CA . PRO A 1 100 ? 16.089 13.292 -16.787 1.00 34.41 100 PRO A CA 1
ATOM 804 C C . PRO A 1 100 ? 15.850 11.881 -17.376 1.00 34.41 100 PRO A C 1
ATOM 806 O O . PRO A 1 100 ? 14.726 11.563 -17.739 1.00 34.41 100 PRO A O 1
ATOM 809 N N . TYR A 1 101 ? 16.872 11.029 -17.519 1.00 34.47 101 TYR A N 1
ATOM 810 C CA . TYR A 1 101 ? 16.780 9.833 -18.387 1.00 34.47 101 TYR A CA 1
ATOM 811 C C . TYR A 1 101 ? 17.117 8.480 -17.733 1.00 34.47 101 TYR A C 1
ATOM 813 O O . TYR A 1 101 ? 17.727 7.626 -18.369 1.00 34.47 101 TYR A O 1
ATOM 821 N N . SER A 1 102 ? 16.732 8.254 -16.478 1.00 38.66 102 SER A N 1
ATOM 822 C CA . SER A 1 102 ? 16.756 6.906 -15.882 1.00 38.66 102 SER A CA 1
ATOM 823 C C . SER A 1 102 ? 15.723 6.833 -14.765 1.00 38.66 102 SER A C 1
ATOM 825 O O . SER A 1 102 ? 16.040 7.098 -13.608 1.00 38.66 102 SER A O 1
ATOM 827 N N . GLU A 1 103 ? 14.475 6.554 -15.131 1.00 50.34 103 GLU A N 1
ATOM 828 C CA . GLU A 1 103 ? 13.395 6.271 -14.184 1.00 50.34 103 GLU A CA 1
ATOM 829 C C . GLU A 1 103 ? 13.123 4.769 -14.258 1.00 50.34 103 GLU A C 1
ATOM 831 O O . GLU A 1 103 ? 12.492 4.296 -15.198 1.00 50.34 103 GLU A O 1
ATOM 836 N N . SER A 1 104 ? 13.693 4.010 -13.324 1.00 47.94 104 SER A N 1
ATOM 837 C CA . SER A 1 104 ? 13.220 2.661 -13.012 1.00 47.94 104 SER A CA 1
ATOM 838 C C . SER A 1 104 ? 12.080 2.758 -12.003 1.00 47.94 104 SER A C 1
ATOM 840 O O . SER A 1 104 ? 12.145 3.574 -11.079 1.00 47.94 104 SER A O 1
ATOM 842 N N . ASP A 1 105 ? 11.054 1.927 -12.183 1.00 61.25 105 ASP A N 1
ATOM 843 C CA . ASP A 1 105 ? 9.870 1.908 -11.323 1.00 61.25 105 ASP A CA 1
ATOM 844 C C . ASP A 1 105 ? 10.281 1.514 -9.906 1.00 61.25 105 ASP A C 1
ATOM 846 O O . ASP A 1 105 ? 10.875 0.448 -9.721 1.00 61.25 105 ASP A O 1
ATOM 850 N N . ILE A 1 106 ? 9.924 2.316 -8.902 1.00 59.84 106 ILE A N 1
ATOM 851 C CA . ILE A 1 106 ? 10.060 1.899 -7.504 1.00 59.84 106 ILE A CA 1
ATOM 852 C C . ILE A 1 106 ? 8.682 1.558 -6.960 1.00 59.84 106 ILE A C 1
ATOM 854 O O . ILE A 1 106 ? 7.858 2.438 -6.699 1.00 59.84 106 ILE A O 1
ATOM 858 N N . GLN A 1 107 ? 8.457 0.269 -6.721 1.00 62.00 107 GLN A N 1
ATOM 859 C CA . GLN A 1 107 ? 7.339 -0.186 -5.904 1.00 62.00 107 GLN A CA 1
ATOM 860 C C . GLN A 1 107 ? 7.804 -0.372 -4.467 1.00 62.00 107 GLN A C 1
ATOM 862 O O . GLN A 1 107 ? 8.780 -1.087 -4.235 1.00 62.00 107 GLN A O 1
ATOM 867 N N . ILE A 1 108 ? 7.096 0.218 -3.500 1.00 61.38 108 ILE A N 1
ATOM 868 C CA . ILE A 1 108 ? 7.398 0.005 -2.080 1.00 61.38 108 ILE A CA 1
ATOM 869 C C . ILE A 1 108 ? 6.313 -0.812 -1.409 1.00 61.38 108 ILE A C 1
ATOM 871 O O . ILE A 1 108 ? 5.122 -0.498 -1.439 1.00 61.38 108 ILE A O 1
ATOM 875 N N . THR A 1 109 ? 6.772 -1.849 -0.727 1.00 66.12 109 THR A N 1
ATOM 876 C CA . THR A 1 109 ? 5.992 -2.579 0.260 1.00 66.12 109 THR A CA 1
ATOM 877 C C . THR A 1 109 ? 6.828 -2.739 1.523 1.00 66.12 109 THR A C 1
ATOM 879 O O . THR A 1 109 ? 8.060 -2.757 1.468 1.00 66.12 109 THR A O 1
ATOM 882 N N . SER A 1 110 ? 6.169 -2.845 2.671 1.00 62.00 110 SER A N 1
ATOM 883 C CA . SER A 1 110 ? 6.826 -3.158 3.939 1.00 62.00 110 SER A CA 1
ATOM 884 C C . SER A 1 110 ? 6.351 -4.502 4.457 1.00 62.00 110 SER A C 1
ATOM 886 O O . SER A 1 110 ? 5.254 -4.938 4.125 1.00 62.00 110 SER A O 1
ATOM 888 N N . TRP A 1 111 ? 7.168 -5.166 5.271 1.00 61.22 111 TRP A N 1
ATOM 889 C CA . TRP A 1 111 ? 6.904 -6.524 5.746 1.00 61.22 111 TRP A CA 1
ATOM 890 C C . TRP A 1 111 ? 6.326 -6.550 7.162 1.00 61.22 111 TRP A C 1
ATOM 892 O O . TRP A 1 111 ? 6.923 -5.984 8.076 1.00 61.22 111 TRP A O 1
ATOM 902 N N . THR A 1 112 ? 5.218 -7.268 7.366 1.00 61.59 112 THR A N 1
ATOM 903 C CA . THR A 1 112 ? 4.750 -7.690 8.700 1.00 61.59 112 THR A CA 1
ATOM 904 C C . THR A 1 112 ? 4.346 -9.165 8.700 1.00 61.59 112 THR A C 1
ATOM 906 O O . THR A 1 112 ? 3.873 -9.674 7.691 1.00 61.59 112 THR A O 1
ATOM 909 N N . ALA A 1 113 ? 4.499 -9.864 9.831 1.00 57.62 113 ALA A N 1
ATOM 910 C CA . ALA A 1 113 ? 4.241 -11.310 9.926 1.00 57.62 113 ALA A CA 1
ATOM 911 C C . ALA A 1 113 ? 2.796 -11.726 9.576 1.00 57.62 113 ALA A C 1
ATOM 913 O O . ALA A 1 113 ? 2.571 -12.867 9.179 1.00 57.62 113 ALA A O 1
ATOM 914 N N . ASP A 1 114 ? 1.841 -10.802 9.701 1.00 63.31 114 ASP A N 1
ATOM 915 C CA . ASP A 1 114 ? 0.426 -11.009 9.376 1.00 63.31 114 ASP A CA 1
ATOM 916 C C . ASP A 1 114 ? 0.107 -10.871 7.873 1.00 63.31 114 ASP A C 1
ATOM 918 O O . ASP A 1 114 ? -1.038 -11.054 7.460 1.00 63.31 114 ASP A O 1
ATOM 922 N N . GLU A 1 115 ? 1.100 -10.553 7.036 1.00 73.81 115 GLU A N 1
ATOM 923 C CA . GLU A 1 115 ? 0.928 -10.387 5.593 1.00 73.81 115 GLU A CA 1
ATOM 924 C C . GLU A 1 115 ? 1.358 -11.620 4.803 1.00 73.81 115 GLU A C 1
ATOM 926 O O . GLU A 1 115 ? 2.380 -12.258 5.061 1.00 73.81 115 GLU A O 1
ATOM 931 N N . ASP A 1 116 ? 0.595 -11.930 3.759 1.00 79.50 116 ASP A N 1
ATOM 932 C CA . ASP A 1 116 ? 0.906 -13.040 2.869 1.00 79.50 116 ASP A CA 1
ATOM 933 C C . ASP A 1 116 ? 1.785 -12.580 1.700 1.00 79.50 116 ASP A C 1
ATOM 935 O O . ASP A 1 116 ? 1.300 -12.287 0.604 1.00 79.50 116 ASP A O 1
ATOM 939 N N . PHE A 1 117 ? 3.101 -12.540 1.930 1.00 82.81 117 PHE A N 1
ATOM 940 C CA . PHE A 1 117 ? 4.074 -12.158 0.900 1.00 82.81 117 PHE A CA 1
ATOM 941 C C . PHE A 1 117 ? 4.083 -13.083 -0.316 1.00 82.81 117 PHE A C 1
ATOM 943 O O . PHE A 1 117 ? 4.545 -12.683 -1.387 1.00 82.81 117 PHE A O 1
ATOM 950 N N . ASN A 1 118 ? 3.596 -14.324 -0.178 1.00 86.75 118 ASN A N 1
ATOM 951 C CA . ASN A 1 118 ? 3.542 -15.234 -1.320 1.00 86.75 118 ASN A CA 1
ATOM 952 C C . ASN A 1 118 ? 2.651 -14.650 -2.419 1.00 86.75 118 ASN A C 1
ATOM 954 O O . ASN A 1 118 ? 2.988 -14.809 -3.588 1.00 86.75 118 ASN A O 1
ATOM 958 N N . LYS A 1 119 ? 1.604 -13.882 -2.069 1.00 88.31 119 LYS A N 1
ATOM 959 C CA . LYS A 1 119 ? 0.776 -13.182 -3.062 1.00 88.31 119 LYS A CA 1
ATOM 960 C C . LYS A 1 119 ? 1.601 -12.240 -3.936 1.00 88.31 119 LYS A C 1
ATOM 962 O O . LYS A 1 119 ? 1.417 -12.242 -5.150 1.00 88.31 119 LYS A O 1
ATOM 967 N N . LEU A 1 120 ? 2.522 -11.475 -3.344 1.00 88.56 120 LEU A N 1
ATOM 968 C CA . LEU A 1 120 ? 3.378 -10.557 -4.096 1.00 88.56 120 LEU A CA 1
ATOM 969 C C . LEU A 1 120 ? 4.415 -11.304 -4.941 1.00 88.56 120 LEU A C 1
ATOM 971 O O . LEU A 1 120 ? 4.596 -10.975 -6.110 1.00 88.56 120 LEU A O 1
ATOM 975 N N . LEU A 1 121 ? 5.066 -12.332 -4.384 1.00 89.50 121 LEU A N 1
ATOM 976 C CA . LEU A 1 121 ? 6.039 -13.138 -5.134 1.00 89.50 121 LEU A CA 1
ATOM 977 C C . LEU A 1 121 ? 5.389 -13.847 -6.330 1.00 89.50 121 LEU A C 1
ATOM 979 O O . LEU A 1 121 ? 5.945 -13.851 -7.427 1.00 89.50 121 LEU A O 1
ATOM 983 N N . GLU A 1 122 ? 4.203 -14.425 -6.142 1.00 93.00 122 GLU A N 1
ATOM 984 C CA . GLU A 1 122 ? 3.431 -15.037 -7.224 1.00 93.00 122 GLU A CA 1
ATOM 985 C C . GLU A 1 122 ? 2.978 -14.003 -8.254 1.00 93.00 122 GLU A C 1
ATOM 987 O O . GLU A 1 122 ? 3.073 -14.263 -9.455 1.00 93.00 122 GLU A O 1
ATOM 992 N N . ALA A 1 123 ? 2.522 -12.827 -7.811 1.00 91.75 123 ALA A N 1
ATOM 993 C CA . ALA A 1 123 ? 2.135 -11.748 -8.710 1.00 91.75 123 ALA A CA 1
ATOM 994 C C . ALA A 1 123 ? 3.317 -11.290 -9.575 1.00 91.75 123 ALA A C 1
ATOM 996 O O . ALA A 1 123 ? 3.156 -11.144 -10.782 1.00 91.75 123 ALA A O 1
ATOM 997 N N . ALA A 1 124 ? 4.515 -11.157 -9.001 1.00 89.50 124 ALA A N 1
ATOM 998 C CA . ALA A 1 124 ? 5.728 -10.827 -9.746 1.00 89.50 124 ALA A CA 1
ATOM 999 C C . ALA A 1 124 ? 6.081 -11.889 -10.800 1.00 89.50 124 ALA A C 1
ATOM 1001 O O . ALA A 1 124 ? 6.385 -11.546 -11.940 1.00 89.50 124 ALA A O 1
ATOM 1002 N N . VAL A 1 125 ? 5.978 -13.181 -10.461 1.00 92.12 125 VAL A N 1
ATOM 1003 C CA . VAL A 1 125 ? 6.186 -14.282 -11.423 1.00 92.12 125 VAL A CA 1
ATOM 1004 C C . VAL A 1 125 ? 5.155 -14.233 -12.555 1.00 92.12 125 VAL A C 1
ATOM 1006 O O . VAL A 1 125 ? 5.496 -14.459 -13.717 1.00 92.12 125 VAL A O 1
ATOM 1009 N N . LEU A 1 126 ? 3.886 -13.970 -12.235 1.00 93.38 126 LEU A N 1
ATOM 1010 C CA . LEU A 1 126 ? 2.820 -13.862 -13.231 1.00 93.38 126 LEU A CA 1
ATOM 1011 C C . LEU A 1 126 ? 3.000 -12.633 -14.123 1.00 93.38 126 LEU A C 1
ATOM 1013 O O . LEU A 1 126 ? 2.833 -12.751 -15.335 1.00 93.38 126 LEU A O 1
ATOM 1017 N N . TYR A 1 127 ? 3.356 -11.489 -13.543 1.00 89.50 127 TYR A N 1
ATOM 1018 C CA . TYR A 1 127 ? 3.642 -10.255 -14.264 1.00 89.50 127 TYR A CA 1
ATOM 1019 C C . TYR A 1 127 ? 4.805 -10.455 -15.239 1.00 89.50 127 TYR A C 1
ATOM 1021 O O . TYR A 1 127 ? 4.613 -10.273 -16.436 1.00 89.50 127 TYR A O 1
ATOM 1029 N N . ASP A 1 128 ? 5.951 -10.952 -14.765 1.00 87.06 128 ASP A N 1
ATOM 1030 C CA . ASP A 1 128 ? 7.132 -11.223 -15.593 1.00 87.06 128 ASP A CA 1
ATOM 1031 C C . ASP A 1 128 ? 6.802 -12.132 -16.790 1.00 87.06 128 ASP A C 1
ATOM 1033 O O . ASP A 1 128 ? 7.102 -11.806 -17.939 1.00 87.06 128 ASP A O 1
ATOM 1037 N N . ARG A 1 129 ? 6.074 -13.232 -16.551 1.00 90.38 129 ARG A N 1
ATOM 1038 C CA . ARG A 1 129 ? 5.618 -14.136 -17.621 1.00 90.38 129 ARG A CA 1
ATOM 1039 C C . ARG A 1 129 ? 4.687 -13.454 -18.619 1.00 90.38 129 ARG A C 1
ATOM 1041 O O . ARG A 1 129 ? 4.822 -13.685 -19.818 1.00 90.38 129 ARG A O 1
ATOM 1048 N N . ARG A 1 130 ? 3.722 -12.663 -18.143 1.00 89.44 130 ARG A N 1
ATOM 1049 C CA . ARG A 1 130 ? 2.741 -11.983 -19.003 1.00 89.44 130 ARG A CA 1
ATOM 1050 C C . ARG A 1 130 ? 3.404 -10.897 -19.844 1.00 89.44 130 ARG A C 1
ATOM 1052 O O . ARG A 1 130 ? 3.143 -10.846 -21.039 1.00 89.44 130 ARG A O 1
ATOM 1059 N N . VAL A 1 131 ? 4.292 -10.095 -19.256 1.00 81.50 131 VAL A N 1
ATOM 1060 C CA . VAL A 1 131 ? 5.082 -9.088 -19.982 1.00 81.50 131 VAL A CA 1
ATOM 1061 C C . VAL A 1 131 ? 5.918 -9.758 -21.072 1.00 81.50 131 VAL A C 1
ATOM 1063 O O . VAL A 1 131 ? 5.853 -9.352 -22.228 1.00 81.50 131 VAL A O 1
ATOM 1066 N N . ASN A 1 132 ? 6.626 -10.844 -20.750 1.00 82.88 132 ASN A N 1
ATOM 1067 C CA . ASN A 1 132 ? 7.424 -11.574 -21.738 1.00 82.88 132 ASN A CA 1
ATOM 1068 C C . ASN A 1 132 ? 6.579 -12.188 -22.864 1.00 82.88 132 ASN A C 1
ATOM 1070 O O . ASN A 1 132 ? 6.993 -12.174 -24.020 1.00 82.88 132 ASN A O 1
ATOM 1074 N N . ALA A 1 133 ? 5.379 -12.689 -22.557 1.00 85.44 133 ALA A N 1
ATOM 1075 C CA . ALA A 1 133 ? 4.461 -13.201 -23.573 1.00 85.44 133 ALA A CA 1
ATOM 1076 C C . ALA A 1 133 ? 3.902 -12.095 -24.488 1.00 85.44 133 ALA A C 1
ATOM 1078 O O . ALA A 1 133 ? 3.648 -12.354 -25.662 1.00 85.44 133 ALA A O 1
ATOM 1079 N N . LEU A 1 134 ? 3.706 -10.880 -23.964 1.00 79.81 134 LEU A N 1
ATOM 1080 C CA . LEU A 1 134 ? 3.205 -9.731 -24.726 1.00 79.81 134 LEU A CA 1
ATOM 1081 C C . LEU A 1 134 ? 4.270 -9.105 -25.632 1.00 79.81 134 LEU A C 1
ATOM 1083 O O . LEU A 1 134 ? 3.929 -8.607 -26.702 1.00 79.81 134 LEU A O 1
ATOM 1087 N N . LEU A 1 135 ? 5.535 -9.108 -25.207 1.00 71.25 135 LEU A N 1
ATOM 1088 C CA . LEU A 1 135 ? 6.618 -8.438 -25.932 1.00 71.25 135 LEU A CA 1
ATOM 1089 C C . LEU A 1 135 ? 7.170 -9.254 -27.115 1.00 71.25 135 LEU A C 1
ATOM 1091 O O . LEU A 1 135 ? 7.745 -8.663 -28.024 1.00 71.25 135 LEU A O 1
ATOM 1095 N N . GLY A 1 136 ? 6.979 -10.579 -27.157 1.00 58.69 136 GLY A N 1
ATOM 1096 C CA . GLY A 1 136 ? 7.652 -11.427 -28.155 1.00 58.69 136 GLY A CA 1
ATOM 1097 C C . GLY A 1 136 ? 9.189 -11.310 -28.087 1.00 58.69 136 GLY A C 1
ATOM 1098 O O . GLY A 1 136 ? 9.730 -10.592 -27.249 1.00 58.69 136 GLY A O 1
ATOM 1099 N N . GLU A 1 137 ? 9.924 -12.018 -28.950 1.00 52.12 137 GLU A N 1
ATOM 1100 C CA . GLU A 1 137 ? 11.403 -11.951 -28.956 1.00 52.12 137 GLU A CA 1
ATOM 1101 C C . GLU A 1 137 ? 11.965 -10.617 -29.504 1.00 52.12 137 GLU A C 1
ATOM 1103 O O . GLU A 1 137 ? 13.144 -10.335 -29.308 1.00 52.12 137 GLU A O 1
ATOM 1108 N N . ASP A 1 138 ? 11.135 -9.760 -30.116 1.00 45.38 138 ASP A N 1
ATOM 1109 C CA . ASP A 1 138 ? 11.596 -8.612 -30.919 1.00 45.38 138 ASP A CA 1
ATOM 1110 C C . ASP A 1 138 ? 11.382 -7.216 -30.291 1.00 45.38 138 ASP A C 1
ATOM 1112 O O . ASP A 1 138 ? 11.741 -6.209 -30.906 1.00 45.38 138 ASP A O 1
ATOM 1116 N N . TYR A 1 139 ? 10.823 -7.096 -29.078 1.00 45.03 139 TYR A N 1
ATOM 1117 C CA . TYR A 1 139 ? 10.542 -5.782 -28.474 1.00 45.03 139 TYR A CA 1
ATOM 1118 C C . TYR A 1 139 ? 11.494 -5.435 -27.314 1.00 45.03 139 TYR A C 1
ATOM 1120 O O . TYR A 1 139 ? 11.311 -5.835 -26.164 1.00 45.03 139 TYR A O 1
ATOM 1128 N N . LEU A 1 140 ? 12.518 -4.632 -27.632 1.00 41.62 140 LEU A N 1
ATOM 1129 C CA . LEU A 1 140 ? 13.549 -4.104 -26.720 1.00 41.62 140 LEU A CA 1
ATOM 1130 C C . LEU A 1 140 ? 13.129 -2.813 -25.989 1.00 41.62 140 LEU A C 1
ATOM 1132 O O . LEU A 1 140 ? 13.969 -1.957 -25.716 1.00 41.62 140 LEU A O 1
ATOM 1136 N N . ILE A 1 141 ? 11.844 -2.630 -25.677 1.00 46.66 141 ILE A N 1
ATOM 1137 C CA . ILE A 1 141 ? 11.432 -1.531 -24.790 1.00 46.66 141 ILE A CA 1
ATOM 1138 C C . ILE A 1 141 ? 11.226 -2.125 -23.399 1.00 46.66 141 ILE A C 1
ATOM 1140 O O . ILE A 1 141 ? 10.232 -2.796 -23.125 1.00 46.66 141 ILE A O 1
ATOM 1144 N N . GLY A 1 142 ? 12.268 -1.955 -22.582 1.00 50.22 142 GLY A N 1
ATOM 1145 C CA . GLY A 1 142 ? 12.396 -2.468 -21.226 1.00 50.22 142 GLY A CA 1
ATOM 1146 C C . GLY A 1 142 ? 11.428 -1.787 -20.273 1.00 50.22 142 GLY A C 1
ATOM 1147 O O . GLY A 1 142 ? 11.614 -0.627 -19.921 1.00 50.22 142 GLY A O 1
ATOM 1148 N N . ILE A 1 143 ? 10.410 -2.534 -19.860 1.00 53.19 143 ILE A N 1
ATOM 1149 C CA . ILE A 1 143 ? 9.692 -2.271 -18.617 1.00 53.19 143 ILE A CA 1
ATOM 1150 C C . ILE A 1 143 ? 10.385 -3.144 -17.572 1.00 53.19 143 ILE A C 1
ATOM 1152 O O . ILE A 1 143 ? 10.078 -4.332 -17.452 1.00 53.19 143 ILE A O 1
ATOM 1156 N N . ASP A 1 144 ? 11.393 -2.584 -16.912 1.00 57.62 144 ASP A N 1
ATOM 1157 C CA . ASP A 1 144 ? 12.069 -3.231 -15.792 1.00 57.62 144 ASP A CA 1
ATOM 1158 C C . ASP A 1 144 ? 11.512 -2.593 -14.514 1.00 57.62 144 ASP A C 1
ATOM 1160 O O . ASP A 1 144 ? 11.806 -1.437 -14.214 1.00 57.62 144 ASP A O 1
ATOM 1164 N N . SER A 1 145 ? 10.682 -3.335 -13.781 1.00 57.31 145 SER A N 1
ATOM 1165 C CA . SER A 1 145 ? 10.072 -2.864 -12.538 1.00 57.31 145 SER A CA 1
ATOM 1166 C C . SER A 1 145 ? 10.897 -3.336 -11.342 1.00 57.31 145 SER A C 1
ATOM 1168 O O . SER A 1 145 ? 11.185 -4.527 -11.206 1.00 57.31 145 SER A O 1
ATOM 1170 N N . GLU A 1 146 ? 11.256 -2.430 -10.435 1.00 58.03 146 GLU A N 1
ATOM 1171 C CA . GLU A 1 146 ? 12.000 -2.770 -9.224 1.00 58.03 146 GLU A CA 1
ATOM 1172 C C . GLU A 1 146 ? 11.097 -2.687 -7.989 1.00 58.03 146 GLU A C 1
ATOM 1174 O O . GLU A 1 146 ? 10.510 -1.657 -7.653 1.00 58.03 146 GLU A O 1
ATOM 1179 N N . ALA A 1 147 ? 10.971 -3.811 -7.285 1.00 57.66 147 ALA A N 1
ATOM 1180 C CA . ALA A 1 147 ? 10.239 -3.882 -6.032 1.00 57.66 147 ALA A CA 1
ATOM 1181 C C . ALA A 1 147 ? 11.214 -3.733 -4.859 1.00 57.66 147 ALA A C 1
ATOM 1183 O O . ALA A 1 147 ? 11.961 -4.658 -4.515 1.00 57.66 147 ALA A O 1
ATOM 1184 N N . ILE A 1 148 ? 11.173 -2.570 -4.208 1.00 57.78 148 ILE A N 1
ATOM 1185 C CA . ILE A 1 148 ? 11.896 -2.317 -2.965 1.00 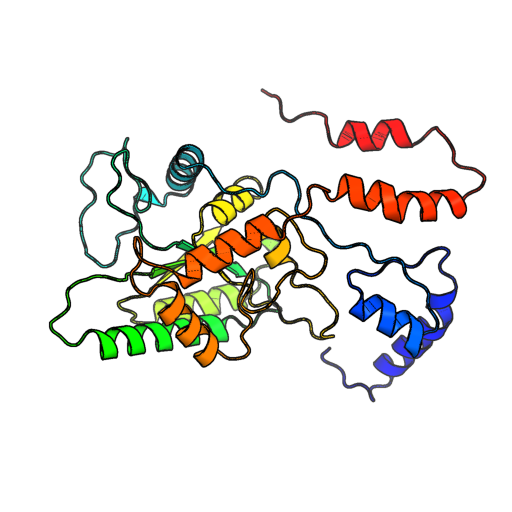57.78 148 ILE A CA 1
ATOM 1186 C C . ILE A 1 148 ? 11.014 -2.741 -1.792 1.00 57.78 148 ILE A C 1
ATOM 1188 O O . ILE A 1 148 ? 9.955 -2.184 -1.509 1.00 57.78 148 ILE A O 1
ATOM 1192 N N . ILE A 1 149 ? 11.492 -3.737 -1.061 1.00 61.84 149 ILE A N 1
ATOM 1193 C CA . ILE A 1 149 ? 10.876 -4.224 0.164 1.00 61.84 149 ILE A CA 1
ATOM 1194 C C . ILE A 1 149 ? 11.599 -3.550 1.327 1.00 61.84 149 ILE A C 1
ATOM 1196 O O . ILE A 1 149 ? 12.673 -3.984 1.770 1.00 61.84 149 ILE A O 1
ATOM 1200 N N . ALA A 1 150 ? 11.010 -2.458 1.807 1.00 56.72 150 ALA A N 1
ATOM 1201 C CA . ALA A 1 150 ? 11.505 -1.733 2.964 1.00 56.72 150 ALA A CA 1
ATOM 1202 C C . ALA A 1 150 ? 11.198 -2.546 4.229 1.00 56.72 150 ALA A C 1
ATOM 1204 O O . ALA A 1 150 ? 10.040 -2.801 4.564 1.00 56.72 150 ALA A O 1
ATOM 1205 N N . ASN A 1 151 ? 12.235 -2.988 4.939 1.00 56.91 151 ASN A N 1
ATOM 1206 C CA . ASN A 1 151 ? 12.038 -3.636 6.230 1.00 56.91 151 ASN A CA 1
ATOM 1207 C C . ASN A 1 151 ? 11.722 -2.576 7.286 1.00 56.91 151 ASN A C 1
ATOM 1209 O O . ASN A 1 151 ? 12.379 -1.536 7.334 1.00 56.91 151 ASN A O 1
ATOM 1213 N N . ASP A 1 152 ? 10.754 -2.886 8.146 1.00 54.53 152 ASP A N 1
ATOM 1214 C CA . ASP A 1 152 ? 10.356 -2.046 9.272 1.00 54.53 152 ASP A CA 1
ATOM 1215 C C . ASP A 1 152 ? 11.574 -1.691 10.166 1.00 54.53 152 ASP A C 1
ATOM 1217 O O . ASP A 1 152 ? 12.425 -2.569 10.411 1.00 54.53 152 ASP A O 1
ATOM 1221 N N . PRO A 1 153 ? 11.678 -0.432 10.649 1.00 47.66 153 PRO A N 1
ATOM 1222 C CA . PRO A 1 153 ? 12.752 0.045 11.520 1.00 47.66 153 PRO A CA 1
ATOM 1223 C C . PRO A 1 153 ? 12.901 -0.709 12.848 1.00 47.66 153 PRO A C 1
ATOM 1225 O O . PRO A 1 153 ? 13.910 -0.486 13.517 1.00 47.66 153 PRO A O 1
ATOM 1228 N N . PHE A 1 154 ? 11.976 -1.599 13.232 1.00 45.25 154 PHE A N 1
ATOM 1229 C CA . PHE A 1 154 ? 12.070 -2.425 14.442 1.00 45.25 154 PHE A CA 1
ATOM 1230 C C . PHE A 1 154 ? 12.633 -3.838 14.170 1.00 45.25 154 PHE A C 1
ATOM 1232 O O . PHE A 1 154 ? 11.878 -4.798 13.995 1.00 45.25 154 PHE A O 1
ATOM 1239 N N . PRO A 1 155 ? 13.972 -4.028 14.193 1.00 42.66 155 PRO A N 1
ATOM 1240 C CA . PRO A 1 155 ? 14.604 -5.302 13.874 1.00 42.66 155 PRO A CA 1
ATOM 1241 C C . PRO A 1 155 ? 14.285 -6.462 14.825 1.00 42.66 155 PRO A C 1
ATOM 1243 O O . PRO A 1 155 ? 14.464 -7.614 14.437 1.00 42.66 155 PRO A O 1
ATOM 1246 N N . SER A 1 156 ? 13.795 -6.199 16.042 1.00 41.06 156 SER A N 1
ATOM 1247 C CA . SER A 1 156 ? 13.490 -7.254 17.023 1.00 41.06 156 SER A CA 1
ATOM 1248 C C . SER A 1 156 ? 12.220 -8.057 16.711 1.00 41.06 156 SER A C 1
ATOM 1250 O O . SER A 1 156 ? 11.999 -9.094 17.332 1.00 41.06 156 SER A O 1
ATOM 1252 N N . ILE A 1 157 ? 11.404 -7.605 15.752 1.00 41.75 157 ILE A N 1
ATOM 1253 C CA . ILE A 1 157 ? 10.155 -8.262 15.330 1.00 41.75 157 ILE A CA 1
ATOM 1254 C C . ILE A 1 157 ? 10.399 -9.217 14.140 1.00 41.75 157 ILE A C 1
ATOM 1256 O O . ILE A 1 157 ? 9.541 -10.030 13.788 1.00 41.75 157 ILE A O 1
ATOM 1260 N N . HIS A 1 158 ? 11.595 -9.194 13.537 1.00 53.19 158 HIS A N 1
ATOM 1261 C CA . HIS A 1 158 ? 11.904 -9.970 12.332 1.00 53.19 158 HIS A CA 1
ATOM 1262 C C . HIS A 1 158 ? 12.222 -11.431 12.665 1.00 53.19 158 HIS A C 1
ATOM 1264 O O . HIS A 1 158 ? 13.365 -11.820 12.889 1.00 53.19 158 HIS A O 1
ATOM 1270 N N . GLY A 1 159 ? 11.166 -12.242 12.710 1.00 55.72 159 GLY A N 1
ATOM 1271 C CA . GLY A 1 159 ? 11.229 -13.691 12.884 1.00 55.72 159 GLY A CA 1
ATOM 1272 C C . GLY A 1 159 ? 11.771 -14.470 11.664 1.00 55.72 159 GLY A C 1
ATOM 1273 O O . GLY A 1 159 ? 12.084 -13.885 10.624 1.00 55.72 159 GLY A O 1
ATOM 1274 N N . PRO A 1 160 ? 11.820 -15.818 11.748 1.00 60.91 160 PRO A N 1
ATOM 1275 C CA . PRO A 1 160 ? 12.386 -16.728 10.731 1.00 60.91 160 PRO A CA 1
ATOM 1276 C C . PRO A 1 160 ? 11.782 -16.618 9.316 1.00 60.91 160 PRO A C 1
ATOM 1278 O O . PRO A 1 160 ? 12.373 -17.101 8.351 1.00 60.91 160 PRO A O 1
ATOM 1281 N N . LEU A 1 161 ? 10.626 -15.963 9.167 1.00 69.62 161 LEU A N 1
ATOM 1282 C CA . LEU A 1 161 ? 9.927 -15.803 7.890 1.00 69.62 161 LEU A CA 1
ATOM 1283 C C . LEU A 1 161 ? 10.676 -14.899 6.899 1.00 69.62 161 LEU A C 1
ATOM 1285 O O . LEU A 1 161 ? 10.642 -15.165 5.700 1.00 69.62 161 LEU A O 1
ATOM 1289 N N . LYS A 1 162 ? 11.391 -13.864 7.369 1.00 74.00 162 LYS A N 1
ATOM 1290 C CA . LYS A 1 162 ? 12.138 -12.958 6.477 1.00 74.00 162 LYS A CA 1
ATOM 1291 C C . LYS A 1 162 ? 13.198 -13.716 5.676 1.00 74.00 162 LYS A C 1
ATOM 1293 O O . LYS A 1 162 ? 13.234 -13.627 4.451 1.00 74.00 162 LYS A O 1
ATOM 1298 N N . GLU A 1 163 ? 14.034 -14.495 6.361 1.00 80.88 163 GLU A N 1
ATOM 1299 C CA . GLU A 1 163 ? 15.085 -15.285 5.712 1.00 80.88 163 GLU A CA 1
ATOM 1300 C C . GLU A 1 163 ? 14.513 -16.310 4.726 1.00 80.88 163 GLU A C 1
ATOM 1302 O O . GLU A 1 163 ? 15.131 -16.614 3.705 1.00 80.88 163 GLU A O 1
ATOM 1307 N N . GLU A 1 164 ? 13.336 -16.868 5.022 1.00 82.94 164 GLU A N 1
ATOM 1308 C CA . GLU A 1 164 ? 12.639 -17.775 4.113 1.00 82.94 164 GLU A CA 1
ATOM 1309 C C . GLU A 1 164 ? 12.234 -17.060 2.818 1.00 82.94 164 GLU A C 1
ATOM 1311 O O . GLU A 1 164 ? 12.492 -17.575 1.726 1.00 82.94 164 GLU A O 1
ATOM 1316 N N . TYR A 1 165 ? 11.653 -15.864 2.919 1.00 83.69 165 TYR A N 1
ATOM 1317 C CA . TYR A 1 165 ? 11.269 -15.073 1.753 1.00 83.69 165 TYR A CA 1
ATOM 1318 C C . TYR A 1 165 ? 12.473 -14.588 0.950 1.00 83.69 165 TYR A C 1
ATOM 1320 O O . TYR A 1 165 ? 12.460 -14.718 -0.271 1.00 83.69 165 TYR A O 1
ATOM 1328 N N . GLU A 1 166 ? 13.557 -14.160 1.595 1.00 84.12 166 GLU A N 1
ATOM 1329 C CA . GLU A 1 166 ? 14.804 -13.822 0.895 1.00 84.12 166 GLU A CA 1
ATOM 1330 C C . GLU A 1 166 ? 15.387 -15.035 0.151 1.00 84.12 166 GLU A C 1
ATOM 1332 O O . GLU A 1 166 ? 15.864 -14.915 -0.982 1.00 84.12 166 GLU A O 1
ATOM 1337 N N . LYS A 1 167 ? 15.305 -16.239 0.738 1.00 87.69 167 LYS A N 1
ATOM 1338 C CA . LYS A 1 167 ? 15.678 -17.490 0.053 1.00 87.69 167 LYS A CA 1
ATOM 1339 C C . LYS A 1 167 ? 14.751 -17.797 -1.125 1.00 87.69 167 LYS A C 1
ATOM 1341 O O . LYS A 1 167 ? 15.234 -18.326 -2.125 1.00 87.69 167 LYS A O 1
ATOM 1346 N N . LYS A 1 168 ? 13.448 -17.507 -1.027 1.00 87.94 168 LYS A N 1
ATOM 1347 C CA . LYS A 1 168 ? 12.496 -17.652 -2.143 1.00 87.94 168 LYS A CA 1
ATOM 1348 C C . LYS A 1 168 ? 12.823 -16.664 -3.265 1.00 87.94 168 LYS A C 1
ATOM 1350 O O . LYS A 1 168 ? 13.000 -17.112 -4.392 1.00 87.94 168 LYS A O 1
ATOM 1355 N N . MET A 1 169 ? 13.005 -15.378 -2.957 1.00 85.88 169 MET A N 1
ATOM 1356 C CA . MET A 1 169 ? 13.355 -14.327 -3.928 1.00 85.88 169 MET A CA 1
ATOM 1357 C C . MET A 1 169 ? 14.625 -14.675 -4.706 1.00 85.88 169 MET A C 1
ATOM 1359 O O . MET A 1 169 ? 14.613 -14.654 -5.929 1.00 85.88 169 MET A O 1
ATOM 1363 N N . LYS A 1 170 ? 15.691 -15.112 -4.017 1.00 86.94 170 LYS A N 1
ATOM 1364 C CA . LYS A 1 170 ? 16.959 -15.522 -4.654 1.00 86.94 170 LYS A CA 1
ATOM 1365 C C . LYS A 1 170 ? 16.825 -16.701 -5.624 1.00 86.94 170 LYS A C 1
ATOM 1367 O O . LYS A 1 170 ? 17.691 -16.894 -6.472 1.00 86.94 170 LYS A O 1
ATOM 1372 N N . LYS A 1 171 ? 15.787 -17.530 -5.476 1.00 90.81 171 LYS A N 1
ATOM 1373 C CA . LYS A 1 171 ? 15.512 -18.659 -6.379 1.00 90.81 171 LYS A CA 1
ATOM 1374 C C . LYS A 1 171 ? 14.687 -18.249 -7.597 1.00 90.81 171 LYS A C 1
ATOM 1376 O O . LYS A 1 171 ? 14.664 -19.002 -8.570 1.00 90.81 171 LYS A O 1
ATOM 1381 N N . LEU A 1 172 ? 14.003 -17.105 -7.547 1.00 87.19 172 LEU A N 1
ATOM 1382 C CA . LEU A 1 172 ? 13.236 -16.598 -8.676 1.00 87.19 172 LEU A CA 1
ATOM 1383 C C . LEU A 1 172 ? 14.201 -16.082 -9.747 1.00 87.19 172 LEU A C 1
ATOM 1385 O O . LEU A 1 172 ? 15.126 -15.325 -9.469 1.00 87.19 172 LEU A O 1
ATOM 1389 N N . ARG A 1 173 ? 13.989 -16.525 -10.986 1.00 88.00 173 ARG A N 1
ATOM 1390 C CA . ARG A 1 173 ? 14.705 -16.037 -12.167 1.00 88.00 173 ARG A CA 1
ATOM 1391 C C . ARG A 1 173 ? 13.737 -15.191 -12.975 1.00 88.00 173 ARG A C 1
ATOM 1393 O O . ARG A 1 173 ? 13.074 -15.714 -13.864 1.00 88.00 173 ARG A O 1
ATOM 1400 N N . LEU A 1 174 ? 13.606 -13.931 -12.578 1.00 83.31 174 LEU A N 1
ATOM 1401 C CA . LEU A 1 174 ? 12.748 -12.950 -13.234 1.00 83.31 174 LEU A CA 1
ATOM 1402 C C . LEU A 1 174 ? 13.615 -12.044 -14.109 1.00 83.31 174 LEU A C 1
ATOM 1404 O O . LEU A 1 174 ? 14.776 -11.781 -13.798 1.00 83.31 174 LEU A O 1
ATOM 1408 N N . SER A 1 175 ? 13.048 -11.624 -15.228 1.00 80.38 175 SER A N 1
ATOM 1409 C CA . SER A 1 175 ? 13.681 -10.759 -16.226 1.00 80.38 175 SER A CA 1
ATOM 1410 C C . SER A 1 175 ? 13.228 -9.306 -16.132 1.00 80.38 175 SER A C 1
ATOM 1412 O O . SER A 1 175 ? 13.989 -8.423 -16.501 1.00 80.38 175 SER A O 1
ATOM 1414 N N . ARG A 1 176 ? 12.004 -9.079 -15.646 1.00 77.19 176 ARG A N 1
ATOM 1415 C CA . ARG A 1 176 ? 11.313 -7.784 -15.583 1.00 77.19 176 ARG A CA 1
ATOM 1416 C C . ARG A 1 176 ? 11.093 -7.290 -14.161 1.00 77.19 176 ARG A C 1
ATOM 1418 O O . ARG A 1 176 ? 10.569 -6.200 -13.984 1.00 77.19 176 ARG A O 1
ATOM 1425 N N . VAL A 1 177 ? 11.413 -8.115 -13.163 1.00 81.75 177 VAL A N 1
ATOM 1426 C CA . VAL A 1 177 ? 11.185 -7.803 -11.751 1.00 81.75 177 VAL A CA 1
ATOM 1427 C C . VAL A 1 177 ? 12.427 -8.115 -10.937 1.00 81.75 177 VAL A C 1
ATOM 1429 O O . VAL A 1 177 ? 12.878 -9.261 -10.907 1.00 81.75 177 VAL A O 1
ATOM 1432 N N . SER A 1 178 ? 12.924 -7.120 -10.212 1.00 80.75 178 SER A N 1
ATOM 1433 C CA . SER A 1 178 ? 13.930 -7.297 -9.167 1.00 80.75 178 SER A CA 1
ATOM 1434 C C . SER A 1 178 ? 13.299 -7.100 -7.788 1.00 80.75 178 SER A C 1
ATOM 1436 O O . SER A 1 178 ? 12.385 -6.299 -7.606 1.00 80.75 178 SER A O 1
ATOM 1438 N N . PHE A 1 179 ? 13.781 -7.861 -6.804 1.00 79.88 179 PHE A N 1
ATOM 1439 C CA . PHE A 1 179 ? 13.422 -7.677 -5.400 1.00 79.88 179 PHE A CA 1
ATOM 1440 C C . PHE A 1 179 ? 14.644 -7.205 -4.630 1.00 79.88 179 PHE A C 1
ATOM 1442 O O . PHE A 1 179 ? 15.663 -7.900 -4.613 1.00 79.88 179 PHE A O 1
ATOM 1449 N N . GLN A 1 180 ? 14.510 -6.080 -3.935 1.00 77.56 180 GLN A N 1
ATOM 1450 C CA . GLN A 1 180 ? 15.547 -5.550 -3.062 1.00 77.56 180 GLN A CA 1
ATOM 1451 C C . GLN A 1 180 ? 15.019 -5.456 -1.634 1.00 77.56 180 GLN A C 1
ATOM 1453 O O . GLN A 1 180 ? 14.064 -4.733 -1.368 1.00 77.56 180 GLN A O 1
ATOM 1458 N N . THR A 1 181 ? 15.648 -6.162 -0.693 1.00 78.19 181 THR A N 1
ATOM 1459 C CA . THR A 1 181 ? 15.353 -6.012 0.738 1.00 78.19 181 THR A CA 1
ATOM 1460 C C . THR A 1 181 ? 16.395 -5.106 1.385 1.00 78.19 181 THR A C 1
ATOM 1462 O O . THR A 1 181 ? 17.599 -5.275 1.192 1.00 78.19 181 THR A O 1
ATOM 1465 N N . MET A 1 182 ? 15.953 -4.133 2.182 1.00 78.00 182 MET A N 1
ATOM 1466 C CA . MET A 1 182 ? 16.870 -3.296 2.963 1.00 78.00 182 MET A CA 1
ATOM 1467 C C . MET A 1 182 ? 16.267 -2.846 4.280 1.00 78.00 182 MET A C 1
ATOM 1469 O O . MET A 1 182 ? 15.048 -2.779 4.423 1.00 78.00 182 MET A O 1
ATOM 1473 N N . TRP A 1 183 ? 17.121 -2.602 5.269 1.00 81.44 183 TRP A N 1
ATOM 1474 C CA . TRP A 1 183 ? 16.709 -1.915 6.485 1.00 81.44 183 TRP A CA 1
ATOM 1475 C C . TRP A 1 183 ? 16.719 -0.412 6.229 1.00 81.44 183 TRP A C 1
ATOM 1477 O O . TRP A 1 183 ? 17.636 0.097 5.585 1.00 81.44 183 TRP A O 1
ATOM 1487 N N . VAL A 1 184 ? 15.704 0.280 6.734 1.00 81.19 184 VAL A N 1
ATOM 1488 C CA . VAL A 1 184 ? 15.526 1.717 6.541 1.00 81.19 184 VAL A CA 1
ATOM 1489 C C . VAL A 1 184 ? 15.287 2.342 7.906 1.00 81.19 184 VAL A C 1
ATOM 1491 O O . VAL A 1 184 ? 14.525 1.814 8.716 1.00 81.19 184 VAL A O 1
ATOM 1494 N N . SER A 1 185 ? 15.962 3.456 8.182 1.00 85.19 185 SER A N 1
ATOM 1495 C CA . SER A 1 185 ? 15.784 4.163 9.447 1.00 85.19 185 SER A CA 1
ATOM 1496 C C . SER A 1 185 ? 14.379 4.769 9.534 1.00 85.19 185 SER A C 1
ATOM 1498 O O . SER A 1 185 ? 13.784 5.115 8.515 1.00 85.19 185 SER A O 1
ATOM 1500 N N . ALA A 1 186 ? 13.856 4.976 10.746 1.00 83.75 186 ALA A N 1
ATOM 1501 C CA . ALA A 1 186 ? 12.554 5.627 10.933 1.00 83.75 186 ALA A CA 1
ATOM 1502 C C . ALA A 1 186 ? 12.489 7.036 10.304 1.00 83.75 186 ALA A C 1
ATOM 1504 O O . ALA A 1 186 ? 11.423 7.479 9.893 1.00 83.75 186 ALA A O 1
ATOM 1505 N N . ARG A 1 187 ? 13.636 7.725 10.196 1.00 86.81 187 ARG A N 1
ATOM 1506 C CA . ARG A 1 187 ? 13.755 9.030 9.530 1.00 86.81 187 ARG A CA 1
ATOM 1507 C C . ARG A 1 187 ? 13.674 8.918 8.008 1.00 86.81 187 ARG A C 1
ATOM 1509 O O . ARG A 1 187 ? 13.126 9.802 7.361 1.00 86.81 187 ARG A O 1
ATOM 1516 N N . ASP A 1 188 ? 14.246 7.860 7.447 1.00 87.12 188 ASP A N 1
ATOM 1517 C CA . ASP A 1 188 ? 14.358 7.674 6.000 1.00 87.12 188 ASP A CA 1
ATOM 1518 C C . ASP A 1 188 ? 13.165 6.923 5.409 1.00 87.12 188 ASP A C 1
ATOM 1520 O O . ASP A 1 188 ? 12.918 7.019 4.212 1.00 87.12 188 ASP A O 1
ATOM 1524 N N . TYR A 1 189 ? 12.402 6.204 6.235 1.00 85.88 189 TYR A N 1
ATOM 1525 C CA . TYR A 1 189 ? 11.240 5.434 5.801 1.00 85.88 189 TYR A CA 1
ATOM 1526 C C . TYR A 1 189 ? 10.161 6.294 5.116 1.00 85.88 189 TYR A C 1
ATOM 1528 O O . TYR A 1 189 ? 9.757 5.925 4.013 1.00 85.88 189 TYR A O 1
ATOM 1536 N N . PRO A 1 190 ? 9.744 7.457 5.660 1.00 87.44 190 PRO A N 1
ATOM 1537 C CA . PRO A 1 190 ? 8.781 8.326 4.981 1.00 87.44 190 PRO A CA 1
ATOM 1538 C C . PRO A 1 190 ? 9.295 8.856 3.637 1.00 87.44 190 PRO A C 1
ATOM 1540 O O . PRO A 1 190 ? 8.538 8.907 2.672 1.00 87.44 190 PRO A O 1
ATOM 1543 N N . LEU A 1 191 ? 10.589 9.193 3.557 1.00 88.00 191 LEU A N 1
ATOM 1544 C CA . LEU A 1 191 ? 11.222 9.664 2.320 1.00 88.00 191 LEU A CA 1
ATOM 1545 C C . LEU A 1 191 ? 11.317 8.550 1.276 1.00 88.00 191 LEU A C 1
ATOM 1547 O O . LEU A 1 191 ? 11.144 8.782 0.084 1.00 88.00 191 LEU A O 1
ATOM 1551 N N . LEU A 1 192 ? 11.599 7.322 1.712 1.00 85.62 192 LEU A N 1
ATOM 1552 C CA . LEU A 1 192 ? 11.604 6.175 0.818 1.00 85.62 192 LEU A CA 1
ATOM 1553 C C . LEU A 1 192 ? 10.197 5.959 0.274 1.00 85.62 192 LEU A C 1
ATOM 1555 O O . LEU A 1 192 ? 10.024 5.936 -0.938 1.00 85.62 192 LEU A O 1
ATOM 1559 N N . LEU A 1 193 ? 9.195 5.906 1.153 1.00 85.75 193 LEU A N 1
ATOM 1560 C CA . LEU A 1 193 ? 7.798 5.709 0.777 1.00 85.75 193 LEU A CA 1
ATOM 1561 C C . LEU A 1 193 ? 7.296 6.778 -0.201 1.00 85.75 193 LEU A C 1
ATOM 1563 O O . LEU A 1 193 ? 6.696 6.439 -1.215 1.00 85.75 193 LEU A O 1
ATOM 1567 N N . GLY A 1 194 ? 7.614 8.049 0.054 1.00 85.19 194 GLY A N 1
ATOM 1568 C CA . GLY A 1 194 ? 7.277 9.162 -0.832 1.00 85.19 194 GLY A CA 1
ATOM 1569 C C . GLY A 1 194 ? 8.098 9.229 -2.125 1.00 85.19 194 GLY A C 1
ATOM 1570 O O . GLY A 1 194 ? 7.820 10.092 -2.956 1.00 85.19 194 GLY A O 1
ATOM 1571 N N . SER A 1 195 ? 9.106 8.366 -2.291 1.00 84.44 195 SER A N 1
ATOM 1572 C CA . SER A 1 195 ? 9.903 8.240 -3.517 1.00 84.44 195 SER A CA 1
ATOM 1573 C C . SER A 1 195 ? 9.388 7.160 -4.477 1.00 84.44 195 SER A C 1
ATOM 1575 O O . SER A 1 195 ? 9.903 7.092 -5.594 1.00 84.44 195 SER A O 1
ATOM 1577 N N . ALA A 1 196 ? 8.433 6.319 -4.057 1.00 83.88 196 ALA A N 1
ATOM 1578 C CA . ALA A 1 196 ? 7.832 5.290 -4.907 1.00 83.88 196 ALA A CA 1
ATOM 1579 C C . ALA A 1 196 ? 6.795 5.850 -5.880 1.00 83.88 196 ALA A C 1
ATOM 1581 O O . ALA A 1 196 ? 6.020 6.744 -5.543 1.00 83.88 196 ALA A O 1
ATOM 1582 N N . ASP A 1 197 ? 6.715 5.221 -7.051 1.00 81.38 197 ASP A N 1
ATOM 1583 C CA . ASP A 1 197 ? 5.665 5.478 -8.039 1.00 81.38 197 ASP A CA 1
ATOM 1584 C C . ASP A 1 197 ? 4.361 4.753 -7.674 1.00 81.38 197 ASP A C 1
ATOM 1586 O O . ASP A 1 197 ? 3.266 5.239 -7.971 1.00 81.38 197 ASP A O 1
ATOM 1590 N N . LEU A 1 198 ? 4.481 3.597 -7.004 1.00 86.31 198 LEU A N 1
ATOM 1591 C CA . LEU A 1 198 ? 3.367 2.756 -6.566 1.00 86.31 198 LEU A CA 1
ATOM 1592 C C . LEU A 1 198 ? 3.641 2.125 -5.188 1.00 86.31 198 LEU A C 1
ATOM 1594 O O . LEU A 1 198 ? 4.667 1.481 -4.966 1.00 86.31 198 LEU A O 1
ATOM 1598 N N . GLY A 1 199 ? 2.686 2.249 -4.266 1.00 87.62 199 GLY A N 1
ATOM 1599 C CA . GLY A 1 199 ? 2.687 1.532 -2.988 1.00 87.62 199 GLY A CA 1
ATOM 1600 C C . GLY A 1 199 ? 1.855 0.250 -3.054 1.00 87.62 199 GLY A C 1
ATOM 1601 O O . GLY A 1 1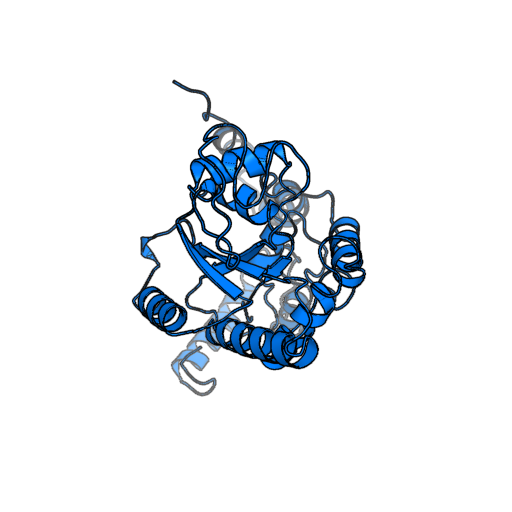99 ? 0.758 0.256 -3.610 1.00 87.62 199 GLY A O 1
ATOM 1602 N N . VAL A 1 200 ? 2.345 -0.846 -2.464 1.00 87.06 200 VAL A N 1
ATOM 1603 C CA . VAL A 1 200 ? 1.602 -2.118 -2.377 1.00 87.06 200 VAL A CA 1
ATOM 1604 C C . VAL A 1 200 ? 1.394 -2.515 -0.920 1.00 87.06 200 VAL A C 1
ATOM 1606 O O . VAL A 1 200 ? 2.348 -2.819 -0.198 1.00 87.06 200 VAL A O 1
ATOM 1609 N N . CYS A 1 201 ? 0.132 -2.564 -0.493 1.00 85.75 201 CYS A N 1
ATOM 1610 C CA . CYS A 1 201 ? -0.257 -3.036 0.831 1.00 85.75 201 CYS A CA 1
ATOM 1611 C C . CYS A 1 201 ? -0.849 -4.449 0.750 1.00 85.75 201 CYS A C 1
ATOM 1613 O O . CYS A 1 201 ? -1.823 -4.678 0.039 1.00 85.75 201 CYS A O 1
ATOM 1615 N N . LEU A 1 202 ? -0.264 -5.391 1.497 1.00 83.69 202 LEU A N 1
ATOM 1616 C CA . LEU A 1 202 ? -0.731 -6.781 1.588 1.00 83.69 202 LEU A CA 1
ATOM 1617 C C . LEU A 1 202 ? -1.600 -7.032 2.830 1.00 83.69 202 LEU A C 1
ATOM 1619 O O . LEU A 1 202 ? -2.065 -8.155 3.049 1.00 83.69 202 LEU A O 1
ATOM 1623 N N . HIS A 1 203 ? -1.792 -6.005 3.663 1.00 78.25 203 HIS A N 1
ATOM 1624 C CA . HIS A 1 203 ? -2.528 -6.116 4.911 1.00 78.25 203 HIS A CA 1
ATOM 1625 C C . HIS A 1 203 ? -3.973 -6.525 4.633 1.00 78.25 203 HIS A C 1
ATOM 1627 O O . HIS A 1 203 ? -4.723 -5.821 3.960 1.00 78.25 203 HIS A O 1
ATOM 1633 N N . THR A 1 204 ? -4.376 -7.654 5.207 1.00 71.69 204 THR A N 1
ATOM 1634 C CA . THR A 1 204 ? -5.762 -8.115 5.183 1.00 71.69 204 THR A CA 1
ATOM 1635 C C . THR A 1 204 ? -6.326 -8.004 6.591 1.00 71.69 204 THR A C 1
ATOM 1637 O O . THR A 1 204 ? -5.853 -8.688 7.500 1.00 71.69 204 THR A O 1
ATOM 1640 N N . SER A 1 205 ? -7.348 -7.170 6.791 1.00 69.19 205 SER A N 1
ATOM 1641 C CA . SER A 1 205 ? -8.050 -7.150 8.075 1.00 69.19 205 SER A CA 1
ATOM 1642 C C . SER A 1 205 ? -8.805 -8.466 8.251 1.00 69.19 205 SER A C 1
ATOM 1644 O O . SER A 1 205 ? -9.707 -8.787 7.479 1.00 69.19 205 SER A O 1
ATOM 1646 N N . SER A 1 206 ? -8.466 -9.227 9.294 1.00 64.38 206 SER A N 1
ATOM 1647 C CA . SER A 1 206 ? -9.180 -10.471 9.614 1.00 64.38 206 SER A CA 1
ATOM 1648 C C . SER A 1 206 ? -10.637 -10.246 10.046 1.00 64.38 206 SER A C 1
ATOM 1650 O O . SER A 1 206 ? -11.438 -11.176 9.969 1.00 64.38 206 SER A O 1
ATOM 1652 N N . SER A 1 207 ? -10.980 -9.026 10.482 1.00 66.88 207 SER A N 1
ATOM 1653 C CA . SER A 1 207 ? -12.346 -8.601 10.805 1.00 66.88 207 SER A CA 1
ATOM 1654 C C . SER A 1 207 ? -13.084 -8.026 9.588 1.00 66.88 207 SER A C 1
ATOM 1656 O O . SER A 1 207 ? -14.310 -7.977 9.591 1.00 66.88 207 SER A O 1
ATOM 1658 N N . GLY A 1 208 ? -12.352 -7.581 8.558 1.00 69.50 208 GLY A N 1
ATOM 1659 C CA . GLY A 1 208 ? -12.882 -6.799 7.436 1.00 69.50 208 GLY A CA 1
ATOM 1660 C C . GLY A 1 208 ? -13.309 -5.376 7.819 1.00 69.50 208 GLY A C 1
ATOM 1661 O O . GLY A 1 208 ? -13.817 -4.645 6.974 1.00 69.50 208 GLY A O 1
ATOM 1662 N N . LEU A 1 209 ? -13.122 -4.982 9.084 1.00 67.00 209 LEU A N 1
ATOM 1663 C CA . LEU A 1 209 ? -13.544 -3.690 9.632 1.00 67.00 209 LEU A CA 1
ATOM 1664 C C . LEU A 1 209 ? -12.369 -2.737 9.850 1.00 67.00 209 LEU A C 1
ATOM 1666 O O . LEU A 1 209 ? -12.589 -1.530 9.984 1.00 67.00 209 LEU A O 1
ATOM 1670 N N . ASP A 1 210 ? -11.149 -3.274 9.912 1.00 70.69 210 ASP A N 1
ATOM 1671 C CA . ASP A 1 210 ? -9.939 -2.493 10.141 1.00 70.69 210 ASP A CA 1
ATOM 1672 C C . ASP A 1 210 ? -9.372 -1.962 8.833 1.00 70.69 210 ASP A C 1
ATOM 1674 O O . ASP A 1 210 ? -9.450 -2.586 7.772 1.00 70.69 210 ASP A O 1
ATOM 1678 N N . LEU A 1 211 ? -8.764 -0.790 8.941 1.00 68.25 211 LEU A N 1
ATOM 1679 C CA . LEU A 1 211 ? -8.111 -0.124 7.835 1.00 68.25 211 LEU A CA 1
ATOM 1680 C C . LEU A 1 211 ? -6.669 -0.618 7.674 1.00 68.25 211 LEU A C 1
ATOM 1682 O O . LEU A 1 211 ? -5.967 -0.781 8.674 1.00 68.25 211 LEU A O 1
ATOM 1686 N N . PRO A 1 212 ? -6.189 -0.814 6.433 1.00 72.56 212 PRO A N 1
ATOM 1687 C CA . PRO A 1 212 ? -4.799 -1.162 6.192 1.00 72.56 212 PRO A CA 1
ATOM 1688 C C . PRO A 1 212 ? -3.913 0.042 6.519 1.00 72.56 212 PRO A C 1
ATOM 1690 O O . PRO A 1 212 ? -3.769 0.975 5.730 1.00 72.56 212 PRO A O 1
ATOM 1693 N N . MET A 1 213 ? -3.303 0.011 7.701 1.00 71.62 213 MET A N 1
ATOM 1694 C CA . MET A 1 213 ? -2.548 1.138 8.247 1.00 71.62 213 MET A CA 1
ATOM 1695 C C . MET A 1 213 ? -1.381 1.599 7.373 1.00 71.62 213 MET A C 1
ATOM 1697 O O . MET A 1 213 ? -1.080 2.781 7.320 1.00 71.62 213 MET A O 1
ATOM 1701 N N . LYS A 1 214 ? -0.780 0.703 6.591 1.00 78.62 214 LYS A N 1
ATOM 1702 C CA . LYS A 1 214 ? 0.310 1.066 5.671 1.00 78.62 214 LYS A CA 1
ATOM 1703 C C . LYS A 1 214 ? -0.138 1.983 4.536 1.00 78.62 214 LYS A C 1
ATOM 1705 O O . LYS A 1 214 ? 0.664 2.751 4.019 1.00 78.62 214 LYS A O 1
ATOM 1710 N N . VAL A 1 215 ? -1.412 1.914 4.147 1.00 81.31 215 VAL A N 1
ATOM 1711 C CA . VAL A 1 215 ? -1.953 2.784 3.097 1.00 81.31 215 VAL A CA 1
ATOM 1712 C C . VAL A 1 215 ? -2.019 4.235 3.576 1.00 81.31 215 VAL A C 1
ATOM 1714 O O . VAL A 1 215 ? -1.811 5.147 2.781 1.00 81.31 215 VAL A O 1
ATOM 1717 N N . VAL A 1 216 ? -2.255 4.452 4.876 1.00 80.00 216 VAL A N 1
ATOM 1718 C CA . VAL A 1 216 ? -2.220 5.787 5.494 1.00 80.00 216 VAL A CA 1
ATOM 1719 C C . VAL A 1 216 ? -0.863 6.439 5.245 1.00 80.00 216 VAL A C 1
ATOM 1721 O O . VAL A 1 216 ? -0.802 7.557 4.735 1.00 80.00 216 VAL A O 1
ATOM 1724 N N . ASP A 1 217 ? 0.211 5.709 5.542 1.00 83.12 217 ASP A N 1
ATOM 1725 C CA . ASP A 1 217 ? 1.581 6.173 5.343 1.00 83.12 217 ASP A CA 1
ATOM 1726 C C . ASP A 1 217 ? 1.880 6.418 3.857 1.00 83.12 217 ASP A C 1
ATOM 1728 O O . ASP A 1 217 ? 2.477 7.436 3.512 1.00 83.12 217 ASP A O 1
ATOM 1732 N N . MET A 1 218 ? 1.425 5.519 2.970 1.00 83.81 218 MET A N 1
ATOM 1733 C CA . MET A 1 218 ? 1.640 5.614 1.516 1.00 83.81 218 MET A CA 1
ATOM 1734 C C . MET A 1 218 ? 0.984 6.849 0.902 1.00 83.81 218 MET A C 1
ATOM 1736 O O . MET A 1 218 ? 1.566 7.479 0.024 1.00 83.81 218 MET A O 1
ATOM 1740 N N . PHE A 1 219 ? -0.216 7.213 1.357 1.00 79.06 219 PHE A N 1
ATOM 1741 C CA . PHE A 1 219 ? -0.869 8.433 0.894 1.00 79.06 219 PHE A CA 1
ATOM 1742 C C . PHE A 1 219 ? -0.298 9.697 1.539 1.00 79.06 219 PHE A C 1
ATOM 1744 O O . PHE A 1 219 ? -0.413 10.772 0.960 1.00 79.06 219 PHE A O 1
ATOM 1751 N N . GLY A 1 220 ? 0.282 9.614 2.741 1.00 71.75 220 GLY A N 1
ATOM 1752 C CA . GLY A 1 220 ? 0.768 10.783 3.491 1.00 71.75 220 GLY A CA 1
ATOM 1753 C C . GLY A 1 220 ? -0.335 11.746 3.963 1.00 71.75 220 GLY A C 1
ATOM 1754 O O . GLY A 1 220 ? -0.070 12.746 4.636 1.00 71.75 220 GLY A O 1
ATOM 1755 N N . TRP A 1 221 ? -1.592 11.433 3.657 1.00 61.78 221 TRP A N 1
ATOM 1756 C CA . TRP A 1 221 ? -2.829 12.053 4.123 1.00 61.78 221 TRP A CA 1
ATOM 1757 C C . TRP A 1 221 ? -3.929 10.987 4.080 1.00 61.78 221 TRP A C 1
ATOM 1759 O O . TRP A 1 221 ? -3.776 9.953 3.436 1.00 61.78 221 TRP A O 1
ATOM 1769 N N . VAL A 1 222 ? -5.065 11.207 4.744 1.00 59.28 222 VAL A N 1
ATOM 1770 C CA . VAL A 1 222 ? -6.129 10.187 4.790 1.00 59.28 222 VAL A CA 1
ATOM 1771 C C . VAL A 1 222 ? -7.481 10.793 4.427 1.00 59.28 222 VAL A C 1
ATOM 1773 O O . VAL A 1 222 ? -7.819 11.900 4.848 1.00 59.28 222 VAL A O 1
ATOM 1776 N N . SER A 1 223 ? -8.250 10.044 3.640 1.00 55.91 223 SER A N 1
ATOM 1777 C CA . SER A 1 223 ? -9.675 10.229 3.340 1.00 55.91 223 SER A CA 1
ATOM 1778 C C . SER A 1 223 ? -10.550 9.594 4.436 1.00 55.91 223 SER A C 1
ATOM 1780 O O . SER A 1 223 ? -10.051 9.006 5.389 1.00 55.91 223 SER A O 1
ATOM 1782 N N . ASN A 1 224 ? -11.878 9.725 4.369 1.00 56.47 224 ASN A N 1
ATOM 1783 C CA . ASN A 1 224 ? -12.780 9.078 5.344 1.00 56.47 224 ASN A CA 1
ATOM 1784 C C . ASN A 1 224 ? -12.919 7.553 5.132 1.00 56.47 224 ASN A C 1
ATOM 1786 O O . ASN A 1 224 ? -13.352 6.842 6.031 1.00 56.47 224 ASN A O 1
ATOM 1790 N N . GLU A 1 225 ? -12.567 7.048 3.954 1.00 63.69 225 GLU A N 1
ATOM 1791 C CA . GLU A 1 225 ? -12.403 5.624 3.644 1.00 63.69 225 GLU A CA 1
ATOM 1792 C C . GLU A 1 225 ? -11.139 5.528 2.796 1.00 63.69 225 GLU A C 1
ATOM 1794 O O . GLU A 1 225 ? -11.049 6.226 1.784 1.00 63.69 225 GLU A O 1
ATOM 1799 N N . LEU A 1 226 ? -10.137 4.774 3.270 1.00 72.56 226 LEU A N 1
ATOM 1800 C CA . LEU A 1 226 ? -8.755 4.890 2.788 1.00 72.56 226 LEU A CA 1
ATOM 1801 C C . LEU A 1 226 ? -8.647 4.661 1.285 1.00 72.56 226 LEU A C 1
ATOM 1803 O O . LEU A 1 226 ? -8.282 5.580 0.561 1.00 72.56 226 LEU A O 1
ATOM 1807 N N . VAL A 1 227 ? -9.002 3.464 0.823 1.00 80.06 227 VAL A N 1
ATOM 1808 C CA . VAL A 1 227 ? -8.938 3.104 -0.595 1.00 80.06 227 VAL A CA 1
ATOM 1809 C C . VAL A 1 227 ? -10.348 3.001 -1.153 1.00 80.06 227 VAL A C 1
ATOM 1811 O O . VAL A 1 227 ? -11.156 2.206 -0.677 1.00 80.06 227 VAL A O 1
ATOM 1814 N N . ARG A 1 228 ? -10.625 3.801 -2.178 1.00 85.25 228 ARG A N 1
ATOM 1815 C CA . ARG A 1 228 ? -11.804 3.740 -3.034 1.00 85.25 228 ARG A CA 1
ATOM 1816 C C . ARG A 1 228 ? -11.352 3.154 -4.366 1.00 85.25 228 ARG A C 1
ATOM 18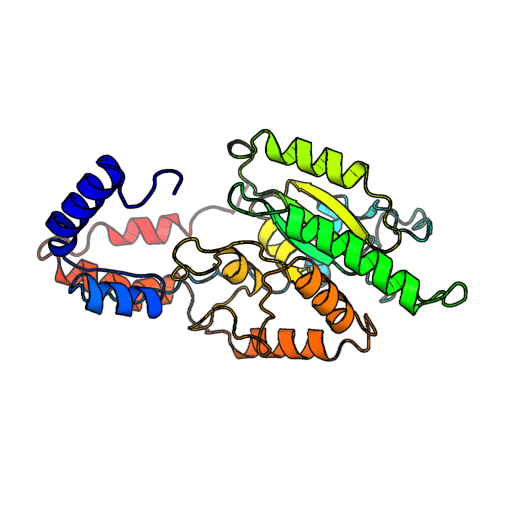18 O O . ARG A 1 228 ? -10.586 3.787 -5.095 1.00 85.25 228 ARG A O 1
ATOM 1825 N N . ASP A 1 229 ? -11.784 1.923 -4.622 1.00 89.31 229 ASP A N 1
ATOM 1826 C CA . ASP A 1 229 ? -11.356 1.138 -5.781 1.00 89.31 229 ASP A CA 1
ATOM 1827 C C . ASP A 1 229 ? -11.598 1.897 -7.094 1.00 89.31 229 ASP A C 1
ATOM 1829 O O . ASP A 1 229 ? -12.700 2.386 -7.348 1.00 89.31 229 ASP A O 1
ATOM 1833 N N . GLY A 1 230 ? -10.544 2.038 -7.898 1.00 90.06 230 GLY A N 1
ATOM 1834 C CA . GLY A 1 230 ? -10.554 2.758 -9.173 1.00 90.06 230 GLY A CA 1
ATOM 1835 C C . GLY A 1 230 ? -10.512 4.287 -9.068 1.00 90.06 230 GLY A C 1
ATOM 1836 O O . GLY A 1 230 ? -10.379 4.947 -10.094 1.00 90.06 230 GLY A O 1
ATOM 1837 N N . GLU A 1 231 ? -10.598 4.862 -7.864 1.00 90.00 231 GLU A N 1
ATOM 1838 C CA . GLU A 1 231 ? -10.498 6.312 -7.659 1.00 90.00 231 GLU A CA 1
ATOM 1839 C C . GLU A 1 231 ? -9.110 6.718 -7.159 1.00 90.00 231 GLU A C 1
ATOM 1841 O O . GLU A 1 231 ? -8.443 7.528 -7.791 1.00 90.00 231 GLU A O 1
ATOM 1846 N N . ASN A 1 232 ? -8.665 6.170 -6.026 1.00 87.62 232 ASN A N 1
ATOM 1847 C CA . ASN A 1 232 ? -7.393 6.542 -5.389 1.00 87.62 232 ASN A CA 1
ATOM 1848 C C . ASN A 1 232 ? -6.462 5.348 -5.124 1.00 87.62 232 ASN A C 1
ATOM 1850 O O . ASN A 1 232 ? -5.369 5.511 -4.591 1.00 87.62 232 ASN A O 1
ATOM 1854 N N . GLY A 1 233 ? -6.898 4.148 -5.491 1.00 90.00 233 GLY A N 1
ATOM 1855 C CA . GLY A 1 233 ? -6.124 2.920 -5.431 1.00 90.00 233 GLY A CA 1
ATOM 1856 C C . GLY A 1 233 ? -6.904 1.772 -6.061 1.00 90.00 233 GLY A C 1
ATOM 1857 O O . GLY A 1 233 ? -8.031 1.953 -6.522 1.00 90.00 233 GLY A O 1
ATOM 1858 N N . LEU A 1 234 ? -6.297 0.590 -6.081 1.00 91.00 234 LEU A N 1
ATOM 1859 C CA . LEU A 1 234 ? -6.919 -0.632 -6.585 1.00 91.00 234 LEU A CA 1
ATOM 1860 C C . LEU A 1 234 ? -6.927 -1.689 -5.487 1.00 91.00 234 LEU A C 1
ATOM 1862 O O . LEU A 1 234 ? -5.933 -1.867 -4.780 1.00 91.00 234 LEU A O 1
ATOM 1866 N N . LEU A 1 235 ? -8.045 -2.395 -5.356 1.00 91.06 235 LEU A N 1
ATOM 1867 C CA . LEU A 1 235 ? -8.171 -3.535 -4.455 1.00 91.06 235 LEU A CA 1
ATOM 1868 C C . LEU A 1 235 ? -7.883 -4.837 -5.207 1.00 91.06 235 LEU A C 1
ATOM 1870 O O . LEU A 1 235 ? -8.218 -4.989 -6.381 1.00 91.06 235 LEU A O 1
ATOM 1874 N N . PHE A 1 236 ? -7.271 -5.807 -4.534 1.00 91.12 236 PHE A N 1
ATOM 1875 C CA . PHE A 1 236 ? -7.027 -7.138 -5.085 1.00 91.12 236 PHE A CA 1
ATOM 1876 C C . PHE A 1 236 ? -7.184 -8.201 -3.998 1.00 91.12 236 PHE A C 1
ATOM 1878 O O . PHE A 1 236 ? -6.904 -7.962 -2.827 1.00 91.12 236 PHE A O 1
ATOM 1885 N N . GLU A 1 237 ? -7.594 -9.402 -4.398 1.00 90.06 237 GLU A N 1
ATOM 1886 C CA . GLU A 1 237 ? -7.710 -10.561 -3.504 1.00 90.06 237 GLU A CA 1
ATOM 1887 C C . GLU A 1 237 ? -6.671 -11.639 -3.842 1.00 90.06 237 GLU A C 1
ATOM 1889 O O . GLU A 1 237 ? -6.220 -12.396 -2.978 1.00 90.06 237 GLU A O 1
ATOM 1894 N N . THR A 1 238 ? -6.270 -11.709 -5.115 1.00 93.25 238 THR A N 1
ATOM 1895 C CA . THR A 1 238 ? -5.418 -12.776 -5.653 1.00 93.25 238 THR A CA 1
ATOM 1896 C C . THR A 1 238 ? -4.131 -12.239 -6.272 1.00 93.25 238 THR A C 1
ATOM 1898 O O . THR A 1 238 ? -4.092 -11.135 -6.817 1.00 93.25 238 THR A O 1
ATOM 1901 N N . SER A 1 239 ? -3.085 -13.070 -6.275 1.00 93.81 239 SER A N 1
ATOM 1902 C CA . SER A 1 239 ? -1.821 -12.793 -6.972 1.00 93.81 239 SER A CA 1
ATOM 1903 C C . SER A 1 239 ? -2.026 -12.536 -8.472 1.00 93.81 239 SER A C 1
ATOM 1905 O O . SER A 1 239 ? -1.374 -11.678 -9.063 1.00 93.81 239 SER A O 1
ATOM 1907 N N . SER A 1 240 ? -2.991 -13.222 -9.094 1.00 95.69 240 SER A N 1
ATOM 1908 C CA . SER A 1 240 ? -3.343 -13.030 -10.506 1.00 95.69 240 SER A CA 1
ATOM 1909 C C . SER A 1 240 ? -3.977 -11.666 -10.799 1.00 95.69 240 SER A C 1
ATOM 1911 O O . SER A 1 240 ? -3.635 -11.057 -11.819 1.00 95.69 240 SER A O 1
ATOM 1913 N N . GLN A 1 241 ? -4.874 -11.189 -9.923 1.00 95.44 241 GLN A N 1
ATOM 1914 C CA . GLN A 1 241 ? -5.456 -9.845 -10.015 1.00 95.44 241 GLN A CA 1
ATOM 1915 C C . GLN A 1 241 ? -4.378 -8.778 -9.840 1.00 95.44 241 GLN A C 1
ATOM 1917 O O . GLN A 1 241 ? -4.272 -7.907 -10.697 1.00 95.44 241 GLN A O 1
ATOM 1922 N N . LEU A 1 242 ? -3.532 -8.899 -8.810 1.00 92.50 242 LEU A N 1
ATOM 1923 C CA . LEU A 1 242 ? -2.426 -7.967 -8.576 1.00 92.50 242 LEU A CA 1
ATOM 1924 C C . LEU A 1 242 ? -1.485 -7.889 -9.790 1.00 92.50 242 LEU A C 1
ATOM 1926 O O . LEU A 1 242 ? -1.157 -6.806 -10.261 1.00 92.50 242 LEU A O 1
ATOM 1930 N N . ALA A 1 243 ? -1.131 -9.032 -10.382 1.00 91.00 243 ALA A N 1
ATOM 1931 C CA . ALA A 1 243 ? -0.311 -9.065 -11.591 1.00 91.00 243 ALA A CA 1
ATOM 1932 C C . ALA A 1 243 ? -0.983 -8.410 -12.814 1.00 91.00 243 ALA A C 1
ATOM 1934 O O . ALA A 1 243 ? -0.296 -7.819 -13.642 1.00 91.00 243 ALA A O 1
ATOM 1935 N N . ASN A 1 244 ? -2.311 -8.511 -12.958 1.00 91.62 244 ASN A N 1
ATOM 1936 C CA . ASN A 1 244 ? -3.040 -7.801 -14.019 1.00 91.62 244 ASN A CA 1
ATOM 1937 C C . ASN A 1 244 ? -3.059 -6.291 -13.768 1.00 91.62 244 ASN A C 1
ATOM 1939 O O . ASN A 1 244 ? -2.904 -5.518 -14.706 1.00 91.62 244 ASN A O 1
ATOM 1943 N N . GLN A 1 245 ? -3.215 -5.876 -12.512 1.00 92.94 245 GLN A N 1
ATOM 1944 C CA . GLN A 1 245 ? -3.162 -4.465 -12.142 1.00 92.94 245 GLN A CA 1
ATOM 1945 C C . GLN A 1 245 ? -1.785 -3.875 -12.441 1.00 92.94 245 GLN A C 1
ATOM 1947 O O . GLN A 1 245 ? -1.724 -2.816 -13.050 1.00 92.94 245 GLN A O 1
ATOM 1952 N N . PHE A 1 246 ? -0.689 -4.579 -12.132 1.00 88.81 246 PHE A N 1
ATOM 1953 C CA . PHE A 1 246 ? 0.653 -4.141 -12.534 1.00 88.81 246 PHE A CA 1
ATOM 1954 C C . PHE A 1 246 ? 0.779 -3.948 -14.049 1.00 88.81 246 PHE A C 1
ATOM 1956 O O . PHE A 1 246 ? 1.298 -2.924 -14.481 1.00 88.81 246 PHE A O 1
ATOM 1963 N N . LEU A 1 247 ? 0.258 -4.871 -14.865 1.00 86.00 247 LEU A N 1
ATOM 1964 C CA . LEU A 1 247 ? 0.285 -4.711 -16.324 1.00 86.00 247 LEU A CA 1
ATOM 1965 C C . LEU A 1 247 ? -0.416 -3.436 -16.790 1.00 86.00 247 LEU A C 1
ATOM 1967 O O . LEU A 1 247 ? 0.116 -2.746 -17.651 1.00 86.00 247 LEU A O 1
ATOM 1971 N N . GLU A 1 248 ? -1.593 -3.129 -16.247 1.00 87.81 248 GLU A N 1
ATOM 1972 C CA . GLU A 1 248 ? -2.346 -1.932 -16.634 1.00 87.81 248 GLU A CA 1
ATOM 1973 C C . GLU A 1 248 ? -1.715 -0.645 -16.081 1.00 87.81 248 GLU A C 1
ATOM 1975 O O . GLU A 1 248 ? -1.682 0.367 -16.780 1.00 87.81 248 GLU A O 1
ATOM 1980 N N . LEU A 1 249 ? -1.177 -0.681 -14.857 1.00 86.38 249 LEU A N 1
ATOM 1981 C CA . LEU A 1 249 ? -0.539 0.467 -14.207 1.00 86.38 249 LEU A CA 1
ATOM 1982 C C . LEU A 1 249 ? 0.765 0.878 -14.895 1.00 86.38 249 LEU A C 1
ATOM 1984 O O . LEU A 1 249 ? 0.980 2.069 -15.112 1.00 86.38 249 LEU A O 1
ATOM 1988 N N . PHE A 1 250 ? 1.606 -0.090 -15.268 1.00 82.50 250 PHE A N 1
ATOM 1989 C CA . PHE A 1 250 ? 2.902 0.158 -15.916 1.00 82.50 250 PHE A CA 1
ATOM 1990 C C . PHE A 1 250 ? 2.824 0.172 -17.447 1.00 82.50 250 PHE A C 1
ATOM 1992 O O . PHE A 1 250 ? 3.836 0.293 -18.142 1.00 82.50 250 PHE A O 1
ATOM 1999 N N . LYS A 1 251 ? 1.617 0.083 -18.016 1.00 80.62 251 LYS A N 1
ATOM 2000 C CA . LYS A 1 251 ? 1.421 0.172 -19.461 1.00 80.62 251 LYS A CA 1
ATOM 2001 C C . LYS A 1 251 ? 1.828 1.554 -19.968 1.00 80.62 251 LYS A C 1
ATOM 2003 O O . LYS A 1 251 ? 1.150 2.543 -19.711 1.00 80.62 251 LYS A O 1
ATOM 2008 N N . GLY A 1 252 ? 2.897 1.601 -20.760 1.00 73.25 252 GLY A N 1
ATOM 2009 C CA . GLY A 1 252 ? 3.405 2.847 -21.337 1.00 73.25 252 GLY A CA 1
ATOM 2010 C C . GLY A 1 252 ? 4.275 3.675 -20.388 1.00 73.25 252 GLY A C 1
ATOM 2011 O O . GLY A 1 252 ? 4.499 4.853 -20.668 1.00 73.25 252 GLY A O 1
ATOM 2012 N N . PHE A 1 253 ? 4.765 3.082 -19.296 1.00 74.44 253 PHE A N 1
ATOM 2013 C CA . PHE A 1 253 ? 5.689 3.729 -18.362 1.00 74.44 253 PHE A CA 1
ATOM 2014 C C . PHE A 1 253 ? 7.003 4.155 -19.033 1.00 74.44 253 PHE A C 1
ATOM 2016 O O . PHE A 1 253 ? 7.458 3.460 -19.946 1.00 74.44 253 PHE A O 1
ATOM 2023 N N . PRO A 1 254 ? 7.610 5.297 -18.637 1.00 69.06 254 PRO A N 1
ATOM 2024 C CA . PRO A 1 254 ? 7.147 6.279 -17.632 1.00 69.06 254 PRO A CA 1
ATOM 2025 C C . PRO A 1 254 ? 6.133 7.310 -18.147 1.00 69.06 254 PRO A C 1
ATOM 2027 O O . PRO A 1 254 ? 5.457 7.972 -17.366 1.00 69.06 254 PRO A O 1
ATOM 2030 N N . HIS A 1 255 ? 6.005 7.480 -19.462 1.00 71.75 255 HIS A N 1
ATOM 2031 C CA . HIS A 1 255 ? 5.388 8.691 -20.016 1.00 71.75 255 HIS A CA 1
ATOM 2032 C C . HIS A 1 255 ? 3.882 8.597 -20.300 1.00 71.75 255 HIS A C 1
ATOM 2034 O O . HIS A 1 255 ? 3.227 9.629 -20.420 1.00 71.75 255 HIS A O 1
ATOM 2040 N N . ASN A 1 256 ? 3.321 7.395 -20.444 1.00 77.06 256 ASN A N 1
ATOM 2041 C CA . ASN A 1 256 ? 1.937 7.184 -20.883 1.00 77.06 256 ASN A CA 1
ATOM 2042 C C . ASN A 1 256 ? 1.140 6.261 -19.941 1.00 77.06 256 ASN A C 1
ATOM 2044 O O . ASN A 1 256 ? 0.303 5.475 -20.388 1.00 77.06 256 ASN A O 1
ATOM 2048 N N . CYS A 1 257 ? 1.382 6.371 -18.632 1.00 81.69 257 CYS A N 1
ATOM 2049 C CA . CYS A 1 257 ? 0.698 5.595 -17.591 1.00 81.69 257 CYS A CA 1
ATOM 2050 C C . CYS A 1 257 ? -0.613 6.241 -17.153 1.00 81.69 257 CYS A C 1
ATOM 2052 O O . CYS A 1 257 ? -0.731 6.745 -16.036 1.00 81.69 257 CYS A O 1
ATOM 2054 N N . LYS A 1 258 ? -1.618 6.225 -18.030 1.00 88.31 258 LYS A N 1
ATOM 2055 C CA . LYS A 1 258 ? -2.894 6.904 -17.763 1.00 88.31 258 LYS A CA 1
ATOM 2056 C C . LYS A 1 258 ? -3.527 6.481 -16.429 1.00 88.31 258 LYS A C 1
ATOM 2058 O O . LYS A 1 258 ? -3.865 7.346 -15.629 1.00 88.31 258 LYS A O 1
ATOM 2063 N N . LEU A 1 259 ? -3.637 5.174 -16.179 1.00 89.69 259 LEU A N 1
ATOM 2064 C CA . LEU A 1 259 ? -4.261 4.654 -14.959 1.00 89.69 259 LEU A CA 1
ATOM 2065 C C . LEU A 1 259 ? -3.469 5.039 -13.701 1.00 89.69 259 LEU A C 1
ATOM 2067 O O . LEU A 1 259 ? -4.060 5.482 -12.723 1.00 89.69 259 LEU A O 1
ATOM 2071 N N . LEU A 1 260 ? -2.138 4.911 -13.728 1.00 88.06 260 LEU A N 1
ATOM 2072 C CA . LEU A 1 260 ? -1.293 5.275 -12.588 1.00 88.06 260 LEU A CA 1
ATOM 2073 C C . LEU A 1 260 ? -1.432 6.765 -12.248 1.00 88.06 260 LEU A C 1
ATOM 2075 O O . LEU A 1 260 ? -1.640 7.110 -11.087 1.00 88.06 260 LEU A O 1
ATOM 2079 N N . SER A 1 261 ? -1.388 7.641 -13.258 1.00 88.75 261 SER A N 1
ATOM 2080 C CA . SER A 1 261 ? -1.577 9.082 -13.065 1.00 88.75 261 SER A CA 1
ATOM 2081 C C . SER A 1 261 ? -2.977 9.425 -12.549 1.00 88.75 261 SER A C 1
ATOM 2083 O O . SER A 1 261 ? -3.108 10.274 -11.671 1.00 88.75 261 SER A O 1
ATOM 2085 N N . GLU A 1 262 ? -4.025 8.759 -13.046 1.00 92.19 262 GLU A N 1
ATOM 2086 C CA . GLU A 1 262 ? -5.400 8.947 -12.563 1.00 92.19 262 GLU A CA 1
ATOM 2087 C C . GLU A 1 262 ? -5.531 8.589 -11.076 1.00 92.19 262 GLU A C 1
ATOM 2089 O O . GLU A 1 262 ? -6.072 9.386 -10.306 1.00 92.19 262 GLU A O 1
ATOM 2094 N N . LEU A 1 263 ? -4.967 7.454 -10.647 1.00 90.62 263 LEU A N 1
ATOM 2095 C CA . LEU A 1 263 ? -4.987 7.038 -9.241 1.00 90.62 263 LEU A CA 1
ATOM 2096 C C . LEU A 1 263 ? -4.162 7.968 -8.346 1.00 90.62 263 LEU A C 1
ATOM 2098 O O . LEU A 1 263 ? -4.601 8.293 -7.244 1.00 90.62 263 LEU A O 1
ATOM 2102 N N . GLN A 1 264 ? -3.002 8.444 -8.810 1.00 87.06 264 GLN A N 1
ATOM 2103 C CA . GLN A 1 264 ? -2.201 9.438 -8.084 1.00 87.06 264 GLN A CA 1
ATOM 2104 C C . GLN A 1 264 ? -2.980 10.750 -7.901 1.00 87.06 264 GLN A C 1
ATOM 2106 O O . GLN A 1 264 ? -3.047 11.286 -6.792 1.00 87.06 264 GLN A O 1
ATOM 2111 N N . CYS A 1 265 ? -3.632 11.250 -8.957 1.00 88.56 265 CYS A N 1
ATOM 2112 C CA . CYS A 1 265 ? -4.500 12.424 -8.866 1.00 88.56 265 CYS A CA 1
ATOM 2113 C C . CYS A 1 265 ? -5.671 12.197 -7.902 1.00 88.56 265 CYS A C 1
ATOM 2115 O O . CYS A 1 265 ? -5.979 13.076 -7.095 1.00 88.56 265 CYS A O 1
ATOM 2117 N N . GLY A 1 266 ? -6.309 11.026 -7.953 1.00 88.38 266 GLY A N 1
ATOM 2118 C CA . GLY A 1 266 ? -7.401 10.670 -7.053 1.00 88.38 266 GLY A CA 1
ATOM 2119 C C . GLY A 1 266 ? -6.960 10.546 -5.595 1.00 88.38 266 GLY A C 1
ATOM 2120 O O . GLY A 1 266 ? -7.675 11.009 -4.702 1.00 88.38 266 GLY A O 1
ATOM 2121 N N . ALA A 1 267 ? -5.763 10.013 -5.338 1.00 84.25 267 ALA A N 1
ATOM 2122 C CA . ALA A 1 267 ? -5.155 9.993 -4.011 1.00 84.25 267 ALA A CA 1
ATOM 2123 C C . ALA A 1 267 ? -4.988 11.412 -3.468 1.00 84.25 267 ALA A C 1
ATOM 2125 O O . ALA A 1 267 ? -5.504 11.691 -2.387 1.00 84.25 267 ALA A O 1
ATOM 2126 N N . VAL A 1 268 ? -4.384 12.322 -4.240 1.00 83.06 268 VAL A N 1
ATOM 2127 C CA . VAL A 1 268 ? -4.212 13.741 -3.867 1.00 83.06 268 VAL A CA 1
ATOM 2128 C C . VAL A 1 268 ? -5.549 14.423 -3.603 1.00 83.06 268 VAL A C 1
ATOM 2130 O O . VAL A 1 268 ? -5.719 15.074 -2.573 1.00 83.06 268 VAL A O 1
ATOM 2133 N N . ALA A 1 269 ? -6.524 14.243 -4.494 1.00 83.06 269 ALA A N 1
ATOM 2134 C CA . ALA A 1 269 ? -7.838 14.868 -4.372 1.00 83.06 269 ALA A CA 1
ATOM 2135 C C . ALA A 1 269 ? -8.642 14.359 -3.162 1.00 83.06 269 ALA A C 1
ATOM 2137 O O . ALA A 1 269 ? -9.474 15.085 -2.619 1.00 83.06 269 ALA A O 1
ATOM 2138 N N . SER A 1 270 ? -8.396 13.120 -2.732 1.00 76.00 270 SER A N 1
ATOM 2139 C CA . SER A 1 270 ? -9.080 12.500 -1.592 1.00 76.00 270 SER A CA 1
ATOM 2140 C C . SER A 1 270 ? -8.497 12.912 -0.234 1.00 76.00 270 SER A C 1
ATOM 2142 O O . SER A 1 270 ? -9.062 12.562 0.807 1.00 76.00 270 SER A O 1
ATOM 2144 N N . GLY A 1 271 ? -7.370 13.629 -0.221 1.00 69.94 271 GLY A N 1
ATOM 2145 C CA . GLY A 1 271 ? -6.682 14.029 0.998 1.00 69.94 271 GLY A CA 1
ATOM 2146 C C . GLY A 1 271 ? -7.415 15.094 1.805 1.00 69.94 271 GLY A C 1
ATOM 2147 O O . GLY A 1 271 ? -7.803 16.139 1.290 1.00 69.94 271 GLY A O 1
ATOM 2148 N N . SER A 1 272 ? -7.573 14.844 3.107 1.00 67.50 272 SER A N 1
ATOM 2149 C CA . SER A 1 272 ? -7.986 15.868 4.070 1.00 67.50 272 SER A CA 1
ATOM 2150 C C . SER A 1 272 ? -6.789 16.716 4.510 1.00 67.50 272 SER A C 1
ATOM 2152 O O . SER A 1 272 ? -5.687 16.197 4.690 1.00 67.50 272 SER A O 1
ATOM 2154 N N . SER A 1 273 ? -7.011 18.010 4.761 1.00 63.69 273 SER A N 1
ATOM 2155 C CA . SER A 1 273 ? -6.006 18.894 5.367 1.00 63.69 273 SER A CA 1
ATOM 2156 C C . SER A 1 273 ? -5.766 18.606 6.854 1.00 63.69 273 SER A C 1
ATOM 2158 O O . SER A 1 273 ? -4.766 19.058 7.406 1.00 63.69 273 SER A O 1
ATOM 2160 N N . SER A 1 274 ? -6.686 17.899 7.517 1.00 67.38 274 SER A N 1
ATOM 2161 C CA . SER A 1 274 ? -6.609 17.615 8.952 1.00 67.38 274 SER A CA 1
ATOM 2162 C C . SER A 1 274 ? -5.600 16.508 9.254 1.00 67.38 274 SER A C 1
ATOM 2164 O O . SER A 1 274 ? -5.670 15.411 8.695 1.00 67.38 274 SER A O 1
ATOM 2166 N N . ARG A 1 275 ? -4.677 16.785 10.178 1.00 75.31 275 ARG A N 1
ATOM 2167 C CA . ARG A 1 275 ? -3.666 15.830 10.650 1.00 75.31 275 ARG A CA 1
ATOM 2168 C C . ARG A 1 275 ? -4.162 15.062 11.877 1.00 75.31 275 ARG A C 1
ATOM 2170 O O . ARG A 1 275 ? -5.202 15.382 12.450 1.00 75.31 275 ARG A O 1
ATOM 2177 N N . TRP A 1 276 ? -3.392 14.058 12.305 1.00 78.44 276 TRP A N 1
ATOM 2178 C CA . TRP A 1 276 ? -3.704 13.254 13.496 1.00 78.44 276 TRP A CA 1
ATOM 2179 C C . TRP A 1 276 ? -3.983 14.113 14.733 1.00 78.44 276 TRP A C 1
ATOM 2181 O O . TRP A 1 276 ? -4.972 13.891 15.429 1.00 78.44 276 TRP A O 1
ATOM 2191 N N . GLY A 1 277 ? -3.154 15.135 14.971 1.00 79.25 277 GLY A N 1
ATOM 2192 C CA . GLY A 1 277 ? -3.330 16.057 16.095 1.00 79.25 277 GLY A CA 1
ATOM 2193 C C . GLY A 1 277 ? -4.670 16.797 16.061 1.00 79.25 277 GLY A C 1
ATOM 2194 O O . GLY A 1 277 ? -5.332 16.894 17.093 1.00 79.25 277 GLY A O 1
ATOM 2195 N N . ASP A 1 278 ? -5.100 17.248 14.879 1.00 81.50 278 ASP A N 1
ATOM 2196 C CA . ASP A 1 278 ? -6.361 17.975 14.701 1.00 81.50 278 ASP A CA 1
ATOM 2197 C C . ASP A 1 278 ? -7.567 17.059 14.941 1.00 81.50 278 ASP A C 1
ATOM 2199 O O . ASP A 1 278 ? -8.481 17.403 15.689 1.00 81.50 278 ASP A O 1
ATOM 220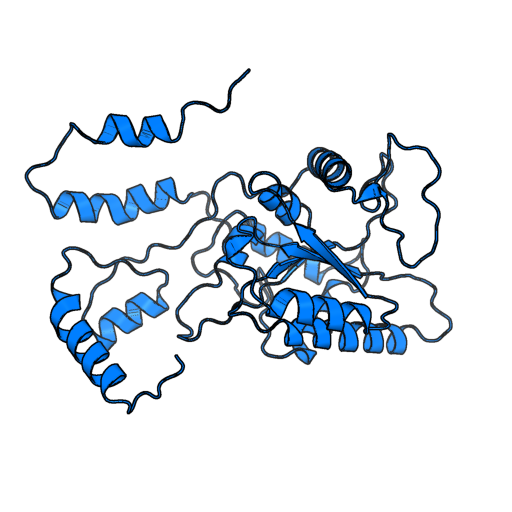3 N N . GLU A 1 279 ? -7.548 15.860 14.354 1.00 80.25 279 GLU A N 1
ATOM 2204 C CA . GLU A 1 279 ? -8.607 14.855 14.515 1.00 80.25 279 GLU A CA 1
ATOM 2205 C C . GLU A 1 279 ? -8.732 14.393 15.969 1.00 80.25 279 GLU A C 1
ATOM 2207 O O . GLU A 1 279 ? -9.838 14.304 16.511 1.00 80.25 279 GLU A O 1
ATOM 2212 N N . TRP A 1 280 ? -7.599 14.152 16.631 1.00 84.56 280 TRP A N 1
ATOM 2213 C CA . TRP A 1 280 ? -7.569 13.767 18.035 1.00 84.56 280 TRP A CA 1
ATOM 2214 C C . TRP A 1 280 ? -8.127 14.881 18.930 1.00 84.56 280 TRP A C 1
ATOM 2216 O O . TRP A 1 280 ? -9.001 14.631 19.767 1.00 84.56 280 TRP A O 1
ATOM 2226 N N . ALA A 1 281 ? -7.684 16.125 18.722 1.00 85.94 281 ALA A N 1
ATOM 2227 C CA . ALA A 1 281 ? -8.169 17.281 19.470 1.00 85.94 281 ALA A CA 1
ATOM 2228 C C . ALA A 1 281 ? -9.666 17.534 19.237 1.00 85.94 281 ALA A C 1
ATOM 2230 O O . ALA A 1 281 ? -10.387 17.900 20.164 1.00 85.94 281 ALA A O 1
ATOM 2231 N N . GLN A 1 282 ? -10.164 17.303 18.023 1.00 85.62 282 GLN A N 1
ATOM 2232 C CA . GLN A 1 282 ? -11.569 17.516 17.697 1.00 85.62 282 GLN A CA 1
ATOM 2233 C C . GLN A 1 282 ? -12.479 16.407 18.242 1.00 85.62 282 GLN A C 1
ATOM 2235 O O . GLN A 1 282 ? -13.600 16.692 18.667 1.00 85.62 282 GLN A O 1
ATOM 2240 N N . LYS A 1 283 ? -12.034 15.144 18.221 1.00 85.75 283 LYS A N 1
ATOM 2241 C CA . LYS A 1 283 ? -12.906 13.983 18.476 1.00 85.75 283 LYS A CA 1
ATOM 2242 C C . LYS A 1 283 ? -12.668 13.285 19.806 1.00 85.75 283 LYS A C 1
ATOM 2244 O O . LYS A 1 283 ? -13.628 12.812 20.410 1.00 85.75 283 LYS A O 1
ATOM 2249 N N . VAL A 1 284 ? -11.423 13.215 20.273 1.00 85.44 284 VAL A N 1
ATOM 2250 C CA . VAL A 1 284 ? -11.054 12.467 21.488 1.00 85.44 284 VAL A CA 1
ATOM 2251 C C . VAL A 1 284 ? -11.017 13.375 22.706 1.00 85.44 284 VAL A C 1
ATOM 2253 O O . VAL A 1 284 ? -11.582 13.035 23.746 1.00 85.44 284 VAL A O 1
ATOM 2256 N N . LEU A 1 285 ? -10.409 14.557 22.579 1.00 84.31 285 LEU A N 1
ATOM 2257 C CA . LEU A 1 285 ? -10.287 15.503 23.688 1.00 84.31 285 LEU A CA 1
ATOM 2258 C C . LEU A 1 285 ? -11.643 15.839 24.352 1.00 84.31 285 LEU A C 1
ATOM 2260 O O . LEU A 1 285 ? -11.708 15.819 25.585 1.00 84.31 285 LEU A O 1
ATOM 2264 N N . PRO A 1 286 ? -12.759 16.051 23.618 1.00 85.50 286 PRO A N 1
ATOM 2265 C CA . PRO A 1 286 ? -14.054 16.308 24.250 1.00 85.50 286 PRO A CA 1
ATOM 2266 C C . PRO A 1 286 ? -14.603 15.123 25.057 1.00 85.50 286 PRO A C 1
ATOM 2268 O O . PRO A 1 286 ? -15.330 15.339 26.027 1.00 85.50 286 PRO A O 1
ATOM 2271 N N . LEU A 1 287 ? -14.270 13.883 24.679 1.00 81.75 287 LEU A N 1
ATOM 2272 C CA . LEU A 1 287 ? -14.681 12.677 25.408 1.00 81.75 287 LEU A CA 1
ATOM 2273 C C . LEU A 1 287 ? -13.928 12.564 26.740 1.00 81.75 287 LEU A C 1
ATOM 2275 O O . LEU A 1 287 ? -14.522 12.223 27.760 1.00 81.75 287 LEU A O 1
ATOM 2279 N N . MET A 1 288 ? -12.643 12.927 26.743 1.00 77.31 288 MET A N 1
ATOM 2280 C CA . MET A 1 288 ? -11.792 12.936 27.939 1.00 77.31 288 MET A CA 1
ATOM 2281 C C . MET A 1 288 ? -12.233 14.010 28.945 1.00 77.31 288 MET A C 1
ATOM 2283 O O . MET A 1 288 ? -12.318 13.743 30.142 1.00 77.31 288 MET A O 1
ATOM 2287 N N . ILE A 1 289 ? -12.562 15.215 28.463 1.00 76.19 289 ILE A N 1
ATOM 2288 C CA . ILE A 1 289 ? -12.967 16.345 29.317 1.00 76.19 289 ILE A CA 1
ATOM 2289 C C . ILE A 1 289 ? -14.354 16.117 29.930 1.00 76.19 289 ILE A C 1
ATOM 2291 O O . ILE A 1 289 ? -14.559 16.400 31.108 1.00 76.19 289 ILE A O 1
ATOM 2295 N N . LYS A 1 290 ? -15.311 15.563 29.173 1.00 64.06 290 LYS A N 1
ATOM 2296 C CA . LYS A 1 290 ? -16.654 15.257 29.701 1.00 64.06 290 LYS A CA 1
ATOM 2297 C C . LYS A 1 290 ? -16.647 14.168 30.783 1.00 64.06 290 LYS A C 1
ATOM 2299 O O . LYS A 1 290 ? -17.581 14.118 31.577 1.00 64.06 290 LYS A O 1
ATOM 2304 N N . GLY A 1 291 ? -15.614 13.324 30.828 1.00 54.62 291 GLY A N 1
ATOM 2305 C CA . GLY A 1 291 ? -15.476 12.230 31.793 1.00 54.62 291 GLY A CA 1
ATOM 2306 C C . GLY A 1 291 ? -14.750 12.578 33.099 1.00 54.62 291 GLY A C 1
ATOM 2307 O O . GLY A 1 291 ? -14.710 11.733 33.990 1.00 54.62 291 GLY A O 1
ATOM 2308 N N . CYS A 1 292 ? -14.170 13.777 33.250 1.00 45.34 292 CYS A N 1
ATOM 2309 C CA . CYS A 1 292 ? -13.339 14.112 34.412 1.00 45.34 292 CYS A CA 1
ATOM 2310 C C . CYS A 1 292 ? -13.657 15.514 34.974 1.00 45.34 292 CYS A C 1
ATOM 2312 O O . CYS A 1 292 ? -13.199 16.510 34.416 1.00 45.34 292 CYS A O 1
ATOM 2314 N N . PRO A 1 293 ? -14.391 15.634 36.099 1.00 45.09 293 PRO A N 1
ATOM 2315 C CA . PRO A 1 293 ? -14.688 16.934 36.709 1.00 45.09 293 PRO A CA 1
ATOM 2316 C C . PRO A 1 293 ? -13.489 17.628 37.386 1.00 45.09 293 PRO A C 1
ATOM 2318 O O . PRO A 1 293 ? -13.644 18.756 37.846 1.00 45.09 293 PRO A O 1
ATOM 2321 N N . THR A 1 294 ? -12.318 16.982 37.507 1.00 45.94 294 THR A N 1
ATOM 2322 C CA . THR A 1 294 ? -11.306 17.390 38.509 1.00 45.94 294 THR A CA 1
ATOM 2323 C C . THR A 1 294 ? -9.842 17.398 38.066 1.00 45.94 294 THR A C 1
ATOM 2325 O O . THR A 1 294 ? -8.963 17.489 38.920 1.00 45.94 294 THR A O 1
ATOM 2328 N N . VAL A 1 295 ? -9.529 17.364 36.769 1.00 44.31 295 VAL A N 1
ATOM 2329 C CA . VAL A 1 295 ? -8.133 17.556 36.319 1.00 44.31 295 VAL A CA 1
ATOM 2330 C C . VAL A 1 295 ? -8.069 18.551 35.168 1.00 44.31 295 VAL A C 1
ATOM 2332 O O . VAL A 1 295 ? -7.688 18.238 34.043 1.00 44.31 295 VAL A O 1
ATOM 2335 N N . THR A 1 296 ? -8.449 19.789 35.454 1.00 46.97 296 THR A N 1
ATOM 2336 C CA . THR A 1 296 ? -8.173 20.925 34.578 1.00 46.97 296 THR A CA 1
ATOM 2337 C C . THR A 1 296 ? -6.865 21.604 34.997 1.00 46.97 296 THR A C 1
ATOM 2339 O O . THR A 1 296 ? -6.663 21.963 36.152 1.00 46.97 296 THR A O 1
ATOM 2342 N N . ALA A 1 297 ? -5.998 21.793 33.998 1.00 40.75 297 ALA A N 1
ATOM 2343 C CA . ALA A 1 297 ? -4.939 22.806 33.885 1.00 40.75 297 ALA A CA 1
ATOM 2344 C C . ALA A 1 297 ? -3.462 22.476 34.208 1.00 40.75 297 ALA A C 1
ATOM 2346 O O . ALA A 1 297 ? -2.616 23.180 33.669 1.00 40.75 297 ALA A O 1
ATOM 2347 N N . ALA A 1 298 ? -3.078 21.434 34.957 1.00 35.78 298 ALA A N 1
ATOM 2348 C CA . ALA A 1 298 ? -1.653 21.297 35.346 1.00 35.78 298 ALA A CA 1
ATOM 2349 C C . ALA A 1 298 ? -0.776 20.371 34.466 1.00 35.78 298 ALA A C 1
ATOM 2351 O O . ALA A 1 298 ? 0.437 20.560 34.404 1.00 35.78 298 ALA A O 1
ATOM 2352 N N . LEU A 1 299 ? -1.349 19.376 33.776 1.00 36.12 299 LEU A N 1
ATOM 2353 C CA . LEU A 1 299 ? -0.566 18.356 33.046 1.00 36.12 299 LEU A CA 1
ATOM 2354 C C . LEU A 1 299 ? -0.319 18.667 31.557 1.00 36.12 299 LEU A C 1
ATOM 2356 O O . LEU A 1 299 ? 0.561 18.065 30.943 1.00 36.12 299 LEU A O 1
ATOM 2360 N N . TRP A 1 300 ? -1.053 19.616 30.973 1.00 43.72 300 TRP A N 1
ATOM 2361 C CA . TRP A 1 300 ? -1.106 19.783 29.515 1.00 43.72 300 TRP A CA 1
ATOM 2362 C C . TRP A 1 300 ? 0.020 20.626 28.906 1.00 43.72 300 TRP A C 1
ATOM 2364 O O . TRP A 1 300 ? 0.330 20.453 27.730 1.00 43.72 300 TRP A O 1
ATOM 2374 N N . THR A 1 301 ? 0.718 21.457 29.683 1.00 34.62 301 THR A N 1
ATOM 2375 C CA . THR A 1 301 ? 1.860 22.226 29.155 1.00 34.62 301 THR A CA 1
ATOM 2376 C C . THR A 1 301 ? 3.085 21.340 28.895 1.00 34.62 301 THR A C 1
ATOM 2378 O O . THR A 1 301 ? 3.896 21.664 28.033 1.00 34.62 301 THR A O 1
ATOM 2381 N N . LYS A 1 302 ? 3.215 20.195 29.585 1.00 32.53 302 LYS A N 1
ATOM 2382 C CA . LYS A 1 302 ? 4.407 19.329 29.506 1.00 32.53 302 LYS A CA 1
ATOM 2383 C C . LYS A 1 302 ? 4.403 18.341 28.334 1.00 32.53 302 LYS A C 1
ATOM 2385 O O . LYS A 1 302 ? 5.466 18.088 27.784 1.00 32.53 302 LYS A O 1
ATOM 2390 N N . VAL A 1 303 ? 3.243 17.818 27.928 1.00 35.75 303 VAL A N 1
ATOM 2391 C CA . VAL A 1 303 ? 3.164 16.792 26.864 1.00 35.75 303 VAL A CA 1
ATOM 2392 C C . VAL A 1 303 ? 3.278 17.403 25.463 1.00 35.75 303 VAL A C 1
ATOM 2394 O O . VAL A 1 303 ? 3.914 16.820 24.597 1.00 35.75 303 VAL A O 1
ATOM 2397 N N . ILE A 1 304 ? 2.753 18.615 25.248 1.00 36.88 304 ILE A N 1
ATOM 2398 C CA . ILE A 1 304 ? 2.882 19.316 23.956 1.00 36.88 304 ILE A CA 1
ATOM 2399 C C . ILE A 1 304 ? 4.301 19.888 23.765 1.00 36.88 304 ILE A C 1
ATOM 2401 O O . ILE A 1 304 ? 4.798 19.948 22.643 1.00 36.88 304 ILE A O 1
ATOM 2405 N N . HIS A 1 305 ? 4.988 20.265 24.851 1.00 32.47 305 HIS A N 1
ATOM 2406 C CA . HIS A 1 305 ? 6.378 20.732 24.769 1.00 32.47 305 HIS A CA 1
ATOM 2407 C C . HIS A 1 305 ? 7.393 19.587 24.642 1.00 32.47 305 HIS A C 1
ATOM 2409 O O . HIS A 1 305 ? 8.453 19.808 24.070 1.00 32.47 305 HIS A O 1
ATOM 2415 N N . SER A 1 306 ? 7.093 18.360 25.093 1.00 34.25 306 SER A N 1
ATOM 2416 C CA . SER A 1 306 ? 8.019 17.228 24.913 1.00 34.25 306 SER A CA 1
ATOM 2417 C C . SER A 1 306 ? 7.981 16.609 23.514 1.00 34.25 306 SER A C 1
ATOM 2419 O O . SER A 1 306 ? 8.846 15.805 23.194 1.00 34.25 306 SER A O 1
ATOM 2421 N N . THR A 1 307 ? 6.998 16.955 22.678 1.00 36.31 307 THR A N 1
ATOM 2422 C CA . THR A 1 307 ? 6.973 16.577 21.253 1.00 36.31 307 THR A CA 1
ATOM 2423 C C . THR A 1 307 ? 7.603 17.633 20.339 1.00 36.31 307 THR A C 1
ATOM 2425 O O . THR A 1 307 ? 7.679 17.407 19.139 1.00 36.31 307 THR A O 1
ATOM 2428 N N . ASN A 1 308 ? 8.048 18.770 20.891 1.00 33.81 308 ASN A N 1
ATOM 2429 C CA . ASN A 1 308 ? 8.606 19.907 20.145 1.00 33.81 308 ASN A CA 1
ATOM 2430 C C . ASN A 1 308 ? 9.959 20.406 20.691 1.00 33.81 308 ASN A C 1
ATOM 2432 O O . ASN A 1 308 ? 10.376 21.510 20.349 1.00 33.81 308 ASN A O 1
ATOM 2436 N N . LEU A 1 309 ? 10.653 19.623 21.523 1.00 31.36 309 LEU A N 1
ATOM 2437 C CA . LEU A 1 309 ? 11.991 19.968 22.003 1.00 31.36 309 LEU A CA 1
ATOM 2438 C C . LEU A 1 309 ? 13.001 18.862 21.673 1.00 31.36 309 LEU A C 1
ATOM 2440 O O . LEU A 1 309 ? 12.838 17.710 22.068 1.00 31.36 309 LEU A O 1
ATOM 2444 N N . ASP A 1 310 ? 14.038 19.314 20.969 1.00 32.31 310 ASP A N 1
ATOM 2445 C CA . ASP A 1 310 ? 15.385 18.763 20.827 1.00 32.31 310 ASP A CA 1
ATOM 2446 C C . ASP A 1 310 ? 15.616 17.683 19.757 1.00 32.31 310 ASP A C 1
ATOM 2448 O O . ASP A 1 310 ? 15.930 16.524 20.016 1.00 32.31 310 ASP A O 1
ATOM 2452 N N . CYS A 1 311 ? 15.578 18.142 18.504 1.00 31.98 311 CYS A N 1
ATOM 2453 C CA . CYS A 1 311 ? 16.468 17.666 17.442 1.00 31.98 311 CYS A CA 1
ATOM 2454 C C . CYS A 1 311 ? 17.254 18.853 16.859 1.00 31.98 311 CYS A C 1
ATOM 2456 O O . CYS A 1 311 ? 17.208 19.086 15.660 1.00 31.98 311 CYS A O 1
ATOM 2458 N N . ASP A 1 312 ? 17.948 19.608 17.715 1.00 32.50 312 ASP A N 1
ATOM 2459 C CA . ASP A 1 312 ? 18.989 20.561 17.313 1.00 32.50 312 ASP A CA 1
ATOM 2460 C C . ASP A 1 312 ? 20.169 20.496 18.305 1.00 32.50 312 ASP A C 1
ATOM 2462 O O . ASP A 1 312 ? 20.267 21.289 19.234 1.00 32.50 312 ASP A O 1
ATOM 2466 N N . ASN A 1 313 ? 21.051 19.518 18.040 1.00 30.89 313 ASN A N 1
ATOM 2467 C CA . ASN A 1 313 ? 22.525 19.557 18.113 1.00 30.89 313 ASN A CA 1
ATOM 2468 C C . ASN A 1 313 ? 23.269 19.836 19.445 1.00 30.89 313 ASN A C 1
ATOM 2470 O O . ASN A 1 313 ? 22.718 20.418 20.377 1.00 30.89 313 ASN A O 1
ATOM 2474 N N . PRO A 1 314 ? 24.567 19.459 19.548 1.00 40.72 314 PRO A N 1
ATOM 2475 C CA . PRO A 1 314 ? 25.521 19.103 18.481 1.00 40.72 314 PRO A CA 1
ATOM 2476 C C . PRO A 1 314 ? 25.912 17.624 18.379 1.00 40.72 314 PRO A C 1
ATOM 2478 O O . PRO A 1 314 ? 25.874 16.903 19.399 1.00 40.72 314 PRO A O 1
#

Sequence (314 aa):
MSLGTRHPLVKMYSWYERKFEKSGHGHICVTKAMQQELAQNWGIQATVLYDRAPGHFHPTSIKERHELFLRLGLHHIKGHSGLMVGDDHVNSTLFTRSSPYSESDIQITSWTADEDFNKL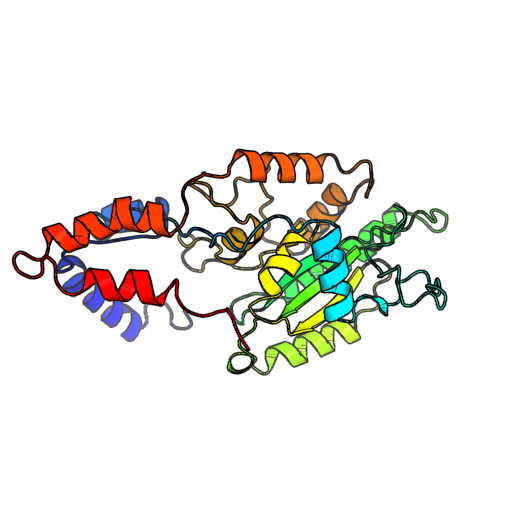LEAAVLYDRRVNALLGEDYLIGIDSEAIIANDPFPSIHGPLKEEYEKKMKKLRLSRVSFQTMWVSARDYPLLLGSADLGVCLHTSSSGLDLPMKVVDMFGWVSNELVRDGENGLLFETSSQLANQFLELFKGFPHNCKLLSELQCGAVASGSSSRWGDEWAQKVLPLMIKGCPTVTAALWTKVIHSTNLDCDNP

Organism: Adiantum capillus-veneris (NCBI:txid13818)

pLDDT: mean 71.21, std 18.31, range [30.89, 95.69]

Radius of gyration: 22.96 Å; chains: 1; bounding box: 58×46×69 Å

Foldseek 3Di:
DPDDCPDPVNVVVVVVCLVCVVVDLAAEDQAPVVQVCCCPVRVHRHDHQHAAFDLLQDQADLVLLFVLCLVQVQQPDDFLVNDPPPPPNPADRQDHGPDDPHHAAEEEDEDDPQFDCVLVVLLQVLLLVVVDVVQDPPRPPAQAHEYEHEYDLDPVRDDPVVVVVVVVQVPDDGSRYHYHYDYDHPSSVSNSLSHGLHYDQRDDDPVNRDDRVVLSSNLNFAASHRDDDQQQDHDDDGSNVSSVVVCLQCPPPPPPRVSSVRNPVSSVVRGDPDGSVRSCVVTVVVSVPVVDPPDPDDPPVPPVVVVVDDPDDD